Protein AF-A0A8H3CQT2-F1 (afdb_monomer_lite)

Radius of gyration: 26.06 Å; chains: 1; bounding box: 54×42×94 Å

InterPro domains:
  IPR054586 MACPF-like domain, fungal [PF22693] (100-169)

Structure (mmCIF, N/CA/C/O backbone):
data_AF-A0A8H3CQT2-F1
#
_entry.id   AF-A0A8H3CQT2-F1
#
loop_
_atom_site.group_PDB
_atom_site.id
_atom_site.type_symbol
_atom_site.label_atom_id
_atom_site.label_alt_id
_atom_site.label_comp_id
_atom_site.label_asym_id
_atom_site.label_entity_id
_atom_site.label_seq_id
_atom_site.pdbx_PDB_ins_code
_atom_site.Cartn_x
_atom_site.Cartn_y
_atom_site.Cartn_z
_atom_site.occupancy
_atom_site.B_iso_or_equiv
_atom_site.auth_seq_id
_atom_site.auth_comp_id
_atom_site.auth_asym_id
_atom_site.auth_atom_id
_atom_site.pdbx_PDB_model_num
ATOM 1 N N . MET A 1 1 ? -14.285 -18.150 -48.440 1.00 49.00 1 MET A N 1
ATOM 2 C CA . MET A 1 1 ? -14.146 -16.857 -47.747 1.00 49.00 1 MET A CA 1
ATOM 3 C C . MET A 1 1 ? -14.483 -17.154 -46.298 1.00 49.00 1 MET A C 1
ATOM 5 O O . MET A 1 1 ? -15.649 -17.344 -45.997 1.00 49.00 1 MET A O 1
ATOM 9 N N . PHE A 1 2 ? -13.463 -17.447 -45.492 1.00 47.12 2 PHE A N 1
ATOM 10 C CA . PHE A 1 2 ? -13.626 -17.805 -44.083 1.00 47.12 2 PHE A CA 1
ATOM 11 C C . PHE A 1 2 ? -13.538 -16.512 -43.280 1.00 47.12 2 PHE A C 1
ATOM 13 O O . PHE A 1 2 ? -12.525 -15.822 -43.379 1.00 47.12 2 PHE A O 1
ATOM 20 N N . ASP A 1 3 ? -14.600 -16.179 -42.551 1.00 51.78 3 ASP A N 1
ATOM 21 C CA . ASP A 1 3 ? -14.545 -15.128 -41.542 1.00 51.78 3 ASP A CA 1
ATOM 22 C C . ASP A 1 3 ? -13.517 -15.537 -40.476 1.00 51.78 3 ASP A C 1
ATOM 24 O O . ASP A 1 3 ? -13.614 -16.647 -39.938 1.00 51.78 3 ASP A O 1
ATOM 28 N N . PRO A 1 4 ? -12.509 -14.698 -40.181 1.00 62.44 4 PRO A N 1
ATOM 29 C CA . PRO A 1 4 ? -11.626 -14.946 -39.060 1.00 62.44 4 PRO A CA 1
ATOM 30 C C . PRO A 1 4 ? -12.452 -14.804 -37.783 1.00 62.44 4 PRO A C 1
ATOM 32 O O . PRO A 1 4 ? -13.011 -13.749 -37.487 1.00 62.44 4 PRO A O 1
ATOM 35 N N . ASN A 1 5 ? -12.557 -15.917 -37.063 1.00 53.06 5 ASN A N 1
ATOM 36 C CA . ASN A 1 5 ? -13.165 -16.010 -35.746 1.00 53.06 5 ASN A CA 1
ATOM 37 C C . ASN A 1 5 ? -12.550 -14.914 -34.848 1.00 53.06 5 ASN A C 1
ATOM 39 O O . ASN A 1 5 ? -11.320 -14.861 -34.769 1.00 53.06 5 ASN A O 1
ATOM 43 N N . PRO A 1 6 ? -13.336 -14.021 -34.219 1.00 60.28 6 PRO A N 1
ATOM 44 C CA . PRO A 1 6 ? -12.782 -13.027 -33.312 1.00 60.28 6 PRO A CA 1
ATOM 45 C C . PRO A 1 6 ? -12.117 -13.772 -32.156 1.00 60.28 6 PRO A C 1
ATOM 47 O O . PRO A 1 6 ? -12.789 -14.493 -31.420 1.00 60.28 6 PRO A O 1
ATOM 50 N N . GLU A 1 7 ? -10.792 -13.653 -32.051 1.00 56.91 7 GLU A N 1
ATOM 51 C CA . GLU A 1 7 ? -10.023 -14.209 -30.941 1.00 56.91 7 GLU A CA 1
ATOM 52 C C . GLU A 1 7 ? -10.672 -13.751 -29.633 1.00 56.91 7 GLU A C 1
ATOM 54 O O . GLU A 1 7 ? -10.814 -12.550 -29.380 1.00 56.91 7 GLU A O 1
ATOM 59 N N . GLU A 1 8 ? -11.131 -14.712 -28.826 1.00 48.69 8 GLU A N 1
ATOM 60 C CA . GLU A 1 8 ? -11.596 -14.417 -27.477 1.00 48.69 8 GLU A CA 1
ATOM 61 C C . GLU A 1 8 ? -10.472 -13.673 -26.749 1.00 48.69 8 GLU A C 1
ATOM 63 O O . GLU A 1 8 ? -9.320 -14.123 -26.778 1.00 48.69 8 GLU A O 1
ATOM 68 N N . PRO A 1 9 ? -10.766 -12.521 -26.123 1.00 54.62 9 PRO A N 1
ATOM 69 C CA . PRO A 1 9 ? -9.740 -11.753 -25.448 1.00 54.62 9 PRO A CA 1
ATOM 70 C C . PRO A 1 9 ? -9.074 -12.646 -24.391 1.00 54.62 9 PRO A C 1
ATOM 72 O O . PRO A 1 9 ? -9.784 -13.328 -23.645 1.00 54.62 9 PRO A O 1
ATOM 75 N N . PRO A 1 10 ? -7.729 -12.658 -24.317 1.00 56.06 10 PRO A N 1
ATOM 76 C CA . PRO A 1 10 ? -6.985 -13.532 -23.419 1.00 56.06 10 PRO A CA 1
ATOM 77 C C . PRO A 1 10 ? -7.543 -13.413 -22.005 1.00 56.06 10 PRO A C 1
ATOM 79 O O . PRO A 1 10 ? -7.727 -12.300 -21.513 1.00 56.06 10 PRO A O 1
ATOM 82 N N . ASN A 1 11 ? -7.842 -14.557 -21.385 1.00 50.59 11 ASN A N 1
ATOM 83 C CA . ASN A 1 11 ? -8.522 -14.653 -20.099 1.00 50.59 11 ASN A CA 1
ATOM 84 C C . ASN A 1 11 ? -7.804 -13.784 -19.038 1.00 50.59 11 ASN A C 1
ATOM 86 O O . ASN A 1 11 ? -6.756 -14.159 -18.513 1.00 50.59 11 ASN A O 1
ATOM 90 N N . ARG A 1 12 ? -8.336 -12.580 -18.763 1.00 56.34 12 ARG A N 1
ATOM 91 C CA . ARG A 1 12 ? -7.711 -11.532 -17.920 1.00 56.34 12 ARG A CA 1
ATOM 92 C C . ARG A 1 12 ? -7.876 -11.791 -16.414 1.00 56.34 12 ARG A C 1
ATOM 94 O O . ARG A 1 12 ? -7.727 -10.876 -15.607 1.00 56.34 12 ARG A O 1
ATOM 101 N N . GLU A 1 13 ? -8.158 -13.031 -16.024 1.00 57.72 13 GLU A N 1
ATOM 102 C CA . GLU A 1 13 ? -8.440 -13.469 -14.647 1.00 57.72 13 GLU A CA 1
ATOM 103 C C . GLU A 1 13 ? -7.231 -13.398 -13.685 1.00 57.72 13 GLU A C 1
ATOM 105 O O . GLU A 1 13 ? -7.346 -13.759 -12.517 1.00 57.72 13 GLU A O 1
ATOM 110 N N . GLY A 1 14 ? -6.068 -12.914 -14.136 1.00 61.97 14 GLY A N 1
ATOM 111 C CA . GLY A 1 14 ? -4.801 -13.059 -13.413 1.00 61.97 14 GLY A CA 1
ATOM 112 C C . GLY A 1 14 ? -4.338 -11.894 -12.536 1.00 61.97 14 GLY A C 1
ATOM 113 O O . GLY A 1 14 ? -3.395 -12.091 -11.775 1.00 61.97 14 GLY A O 1
ATOM 114 N N . ILE A 1 15 ? -4.924 -10.691 -12.611 1.00 64.88 15 ILE A N 1
ATOM 115 C CA . ILE A 1 15 ? -4.409 -9.552 -11.825 1.00 64.88 15 ILE A CA 1
ATOM 116 C C . ILE A 1 15 ? -5.123 -9.509 -10.461 1.00 64.88 15 ILE A C 1
ATOM 118 O O . ILE A 1 15 ? -6.323 -9.233 -10.415 1.00 64.88 15 ILE A O 1
ATOM 122 N N . PRO A 1 16 ? -4.423 -9.735 -9.331 1.00 72.06 16 PRO A N 1
ATOM 123 C CA . PRO A 1 16 ? -5.030 -9.836 -8.003 1.00 72.06 16 PRO A CA 1
ATOM 124 C C . PRO A 1 16 ? -5.343 -8.448 -7.413 1.00 72.06 16 PRO A C 1
ATOM 126 O O . PRO A 1 16 ? -4.843 -8.076 -6.355 1.00 72.06 16 PRO A O 1
ATOM 129 N N . PHE A 1 17 ? -6.156 -7.641 -8.094 1.00 80.94 17 PHE A N 1
ATOM 130 C CA . PHE A 1 17 ? -6.431 -6.260 -7.681 1.00 80.94 17 PHE A CA 1
ATOM 131 C C . PHE A 1 17 ? -7.554 -6.109 -6.641 1.00 80.94 17 PHE A C 1
ATOM 133 O O . PHE A 1 17 ? -7.789 -5.011 -6.146 1.00 80.94 17 PHE A O 1
ATOM 140 N N . LEU A 1 18 ? -8.237 -7.201 -6.282 1.00 88.94 18 LEU A N 1
ATOM 141 C CA . LEU A 1 18 ? -9.264 -7.229 -5.225 1.00 88.94 18 LEU A CA 1
ATOM 142 C C . LEU A 1 18 ? -8.721 -7.715 -3.868 1.00 88.94 18 LEU A C 1
ATOM 144 O O . LEU A 1 18 ? -9.482 -8.003 -2.937 1.00 88.94 18 LEU A O 1
ATOM 148 N N . MET A 1 19 ? -7.396 -7.820 -3.763 1.00 93.19 19 MET A N 1
ATOM 149 C CA . MET A 1 19 ? -6.706 -8.070 -2.505 1.00 93.19 19 MET A CA 1
ATOM 150 C C . MET A 1 19 ? -6.727 -6.805 -1.654 1.00 93.19 19 MET A C 1
ATOM 152 O O . MET A 1 19 ? -6.540 -5.696 -2.163 1.00 93.19 19 MET A O 1
ATOM 156 N N . GLY A 1 20 ? -6.945 -6.962 -0.352 1.00 94.44 20 GLY A N 1
ATOM 157 C CA . GLY A 1 20 ? -6.761 -5.836 0.546 1.00 94.44 20 GLY A CA 1
ATOM 158 C C . GLY A 1 20 ? -5.280 -5.567 0.798 1.00 94.44 20 GLY A C 1
ATOM 159 O O . GLY A 1 20 ? -4.409 -6.431 0.649 1.00 94.44 20 GLY A O 1
ATOM 160 N N . VAL A 1 21 ? -4.998 -4.321 1.156 1.00 95.94 21 VAL A N 1
ATOM 161 C CA . VAL A 1 21 ? -3.644 -3.821 1.373 1.00 95.94 21 VAL A CA 1
ATOM 162 C C . VAL A 1 21 ? -3.496 -3.389 2.819 1.00 95.94 21 VAL A C 1
ATOM 164 O O . VAL A 1 21 ? -4.267 -2.571 3.330 1.00 95.94 21 VAL A O 1
ATOM 167 N N . PHE A 1 22 ? -2.492 -3.947 3.483 1.00 94.94 22 PHE A N 1
ATOM 168 C CA . PHE A 1 22 ? -2.062 -3.528 4.803 1.00 94.94 22 PHE A CA 1
ATOM 169 C C . PHE A 1 22 ? -1.126 -2.328 4.668 1.00 94.94 22 PHE A C 1
ATOM 171 O O . PHE A 1 22 ? -0.101 -2.393 4.000 1.00 94.94 22 PHE A O 1
ATOM 178 N N . LEU A 1 23 ? -1.496 -1.217 5.291 1.00 93.00 23 LEU A N 1
ATOM 179 C CA . LEU A 1 23 ? -0.658 -0.020 5.362 1.00 93.00 23 LEU A CA 1
ATOM 180 C C . LEU A 1 23 ? 0.274 -0.139 6.575 1.00 93.00 23 LEU A C 1
ATOM 182 O O . LEU A 1 23 ? -0.166 0.116 7.699 1.00 93.00 23 LEU A O 1
ATOM 186 N N . ASP A 1 24 ? 1.518 -0.569 6.353 1.00 88.56 24 ASP A N 1
ATOM 187 C CA . ASP A 1 24 ? 2.558 -0.633 7.383 1.00 88.56 24 ASP A CA 1
ATOM 188 C C . ASP A 1 24 ? 3.223 0.750 7.533 1.00 88.56 24 ASP A C 1
ATOM 190 O O . ASP A 1 24 ? 3.718 1.296 6.543 1.00 88.56 24 ASP A O 1
ATOM 194 N N . PRO A 1 25 ? 3.264 1.339 8.742 1.00 83.75 25 PRO A N 1
ATOM 195 C CA . PRO A 1 25 ? 3.916 2.629 8.975 1.00 83.75 25 PRO A CA 1
ATOM 196 C C . PRO A 1 25 ? 5.439 2.621 8.769 1.00 83.75 25 PRO A C 1
ATOM 198 O O . PRO A 1 25 ? 6.037 3.695 8.750 1.00 83.75 25 PRO A O 1
ATOM 201 N N . ILE A 1 26 ? 6.073 1.449 8.673 1.00 83.50 26 ILE A N 1
ATOM 202 C CA . ILE A 1 26 ? 7.522 1.312 8.484 1.00 83.50 26 ILE A CA 1
ATOM 203 C C . ILE A 1 26 ? 7.831 0.971 7.029 1.00 83.50 26 ILE A C 1
ATOM 205 O O . ILE A 1 26 ? 8.594 1.678 6.379 1.00 83.50 26 ILE A O 1
ATOM 209 N N . THR A 1 27 ? 7.244 -0.112 6.517 1.00 84.38 27 THR A N 1
ATOM 210 C CA . THR A 1 27 ? 7.600 -0.645 5.191 1.00 84.38 27 THR A CA 1
ATOM 211 C C . THR A 1 27 ? 6.714 -0.128 4.054 1.00 84.38 27 THR A C 1
ATOM 213 O O . THR A 1 27 ? 7.053 -0.301 2.881 1.00 84.38 27 THR A O 1
ATOM 216 N N . GLY A 1 28 ? 5.607 0.547 4.381 1.00 89.56 28 GLY A N 1
ATOM 217 C CA . GLY A 1 28 ? 4.628 1.053 3.424 1.00 89.56 28 GLY A CA 1
ATOM 218 C C . GLY A 1 28 ? 3.511 0.045 3.095 1.00 89.56 28 GLY A C 1
ATOM 219 O O . GLY A 1 28 ? 3.190 -0.842 3.886 1.00 89.56 28 GLY A O 1
ATOM 220 N N . PRO A 1 29 ? 2.833 0.191 1.947 1.00 94.19 29 PRO A N 1
ATOM 221 C CA . PRO A 1 29 ? 1.717 -0.669 1.566 1.00 94.19 29 PRO A CA 1
ATOM 222 C C . PRO A 1 29 ? 2.166 -2.090 1.197 1.00 94.19 29 PRO A C 1
ATOM 224 O O . PRO A 1 29 ? 2.980 -2.296 0.295 1.00 94.19 29 PRO A O 1
ATOM 227 N N . LEU A 1 30 ? 1.553 -3.079 1.845 1.00 93.81 30 LEU A N 1
ATOM 228 C CA . LEU A 1 30 ? 1.763 -4.508 1.633 1.00 93.81 30 LEU A CA 1
ATOM 229 C C . LEU A 1 30 ? 0.478 -5.152 1.111 1.00 93.81 30 LEU A C 1
ATOM 231 O O . LEU A 1 30 ? -0.565 -5.117 1.765 1.00 93.81 30 LEU A O 1
ATOM 235 N N . THR A 1 31 ? 0.547 -5.754 -0.075 1.00 93.12 31 THR A N 1
ATOM 236 C CA . THR A 1 31 ? -0.584 -6.517 -0.624 1.00 93.12 31 THR A CA 1
ATOM 237 C C . THR A 1 31 ? -0.694 -7.851 0.103 1.00 93.12 31 THR A C 1
ATOM 239 O O . THR A 1 31 ? 0.301 -8.561 0.245 1.00 93.12 31 THR A O 1
ATOM 242 N N . LEU A 1 32 ? -1.894 -8.191 0.566 1.00 94.00 32 LEU A N 1
ATOM 243 C CA . LEU A 1 32 ? -2.141 -9.437 1.284 1.00 94.00 32 LEU A CA 1
ATOM 244 C C . LEU A 1 32 ? -2.598 -10.546 0.334 1.00 94.00 32 LEU A C 1
ATOM 246 O O . LEU A 1 32 ? -3.038 -10.298 -0.785 1.00 94.00 32 LEU A O 1
ATOM 250 N N . SER A 1 33 ? -2.494 -11.795 0.788 1.00 88.38 33 SER A N 1
ATOM 251 C CA . SER A 1 33 ? -2.833 -12.974 -0.020 1.00 88.38 33 SER A CA 1
ATOM 252 C C . SER A 1 33 ? -4.329 -13.286 -0.071 1.00 88.38 33 SER A C 1
ATOM 254 O O . SER A 1 33 ? -4.750 -14.122 -0.870 1.00 88.38 33 SER A O 1
ATOM 256 N N . ARG A 1 34 ? -5.138 -12.657 0.792 1.00 91.88 34 ARG A N 1
ATOM 257 C CA . ARG A 1 34 ? -6.576 -12.916 0.883 1.00 91.88 34 ARG A CA 1
ATOM 258 C C . ARG A 1 34 ? -7.374 -11.852 0.131 1.00 91.88 34 ARG A C 1
ATOM 260 O O . ARG A 1 34 ? -7.186 -10.662 0.398 1.00 91.88 34 ARG A O 1
ATOM 267 N N . PRO A 1 35 ? -8.310 -12.255 -0.745 1.00 93.81 35 PRO A N 1
ATOM 268 C CA . PRO A 1 35 ? -9.224 -11.307 -1.356 1.00 93.81 35 PRO A CA 1
ATOM 269 C C . PRO A 1 35 ? -10.135 -10.729 -0.275 1.00 93.81 35 PRO A C 1
ATOM 271 O O . PRO A 1 35 ? -10.685 -11.462 0.547 1.00 93.81 35 PRO A O 1
ATOM 274 N N . ALA A 1 36 ? -10.284 -9.408 -0.272 1.00 95.00 36 ALA A N 1
ATOM 275 C CA . ALA A 1 36 ? -11.216 -8.713 0.614 1.00 95.00 36 ALA A CA 1
ATOM 276 C C . ALA A 1 36 ? -12.584 -8.518 -0.053 1.00 95.00 36 ALA A C 1
ATOM 278 O O . ALA A 1 36 ? -13.611 -8.433 0.623 1.00 95.00 36 ALA A O 1
ATOM 279 N N . ALA A 1 37 ? -12.602 -8.466 -1.387 1.00 95.81 37 ALA A N 1
ATOM 280 C CA . ALA A 1 37 ? -13.789 -8.182 -2.170 1.00 95.81 37 ALA A CA 1
ATOM 281 C C . ALA A 1 37 ? -13.877 -9.034 -3.439 1.00 95.81 37 ALA A C 1
ATOM 283 O O . ALA A 1 37 ? -12.891 -9.576 -3.933 1.00 95.81 37 ALA A O 1
ATOM 284 N N . ILE A 1 38 ? -15.085 -9.087 -3.985 1.00 94.56 38 ILE A N 1
ATOM 285 C CA . ILE A 1 38 ? -15.422 -9.569 -5.321 1.00 94.56 38 ILE A CA 1
ATOM 286 C C . ILE A 1 38 ? -16.192 -8.475 -6.064 1.00 94.56 38 ILE A C 1
ATOM 288 O O . ILE A 1 38 ? -16.845 -7.627 -5.448 1.00 94.56 38 ILE A O 1
ATOM 292 N N . LEU A 1 39 ? -16.139 -8.487 -7.394 1.00 93.00 39 LEU A N 1
ATOM 293 C CA . LEU A 1 39 ? -16.941 -7.579 -8.214 1.00 93.00 39 LEU A CA 1
ATOM 294 C C . LEU A 1 39 ? -18.399 -8.058 -8.260 1.00 93.00 39 LEU A C 1
ATOM 296 O O . LEU A 1 39 ? -18.672 -9.222 -8.542 1.00 93.00 39 LEU A O 1
ATOM 300 N N . ARG A 1 40 ? -19.354 -7.150 -8.027 1.00 90.06 40 ARG A N 1
ATOM 301 C CA . ARG A 1 40 ? -20.802 -7.431 -8.074 1.00 90.06 40 ARG A CA 1
ATOM 302 C C . ARG A 1 40 ? -21.286 -7.841 -9.460 1.00 90.06 40 ARG A C 1
ATOM 304 O O . ARG A 1 40 ? -22.272 -8.562 -9.577 1.00 90.06 40 ARG A O 1
ATOM 311 N N . ARG A 1 41 ? -20.637 -7.332 -10.507 1.00 84.19 41 ARG A N 1
ATOM 312 C CA . ARG A 1 41 ? -20.896 -7.674 -11.908 1.00 84.19 41 ARG A CA 1
ATOM 313 C C . ARG A 1 41 ? -19.566 -7.761 -12.640 1.00 84.19 41 ARG A C 1
ATOM 315 O O . ARG A 1 41 ? -18.711 -6.898 -12.447 1.00 84.19 41 ARG A O 1
ATOM 322 N N . SER A 1 42 ? -19.427 -8.748 -13.521 1.00 68.31 42 SER A N 1
ATOM 323 C CA . SER A 1 42 ? -18.340 -8.856 -14.498 1.00 68.31 42 SER A CA 1
ATOM 324 C C . SER A 1 42 ? -18.499 -7.785 -15.585 1.00 68.31 42 SER A C 1
ATOM 326 O O . SER A 1 42 ? -18.790 -8.057 -16.745 1.00 68.31 42 SER A O 1
ATOM 328 N N . GLY A 1 43 ? -18.386 -6.516 -15.194 1.00 66.50 43 GLY A N 1
ATOM 329 C CA . GLY A 1 43 ? -18.356 -5.408 -16.134 1.00 66.50 43 GLY A CA 1
ATOM 330 C C . GLY A 1 43 ? -16.990 -5.355 -16.804 1.00 66.50 43 GLY A C 1
ATOM 331 O O . GLY A 1 43 ? -16.016 -4.959 -16.170 1.00 66.50 43 GLY A O 1
ATOM 332 N N . THR A 1 44 ? -16.923 -5.687 -18.091 1.00 67.00 44 THR A N 1
ATOM 333 C CA . THR A 1 44 ? -15.709 -5.547 -18.919 1.00 67.00 44 THR A CA 1
ATOM 334 C C . THR A 1 44 ? -15.195 -4.101 -18.978 1.00 67.00 44 THR A C 1
ATOM 336 O O . THR A 1 44 ? -14.015 -3.868 -19.209 1.00 67.00 44 THR A O 1
ATOM 339 N N . ASN A 1 45 ? -16.048 -3.118 -18.673 1.00 80.38 45 ASN A N 1
ATOM 340 C CA . ASN A 1 45 ? -15.742 -1.685 -18.749 1.00 80.38 45 ASN A CA 1
ATOM 341 C C . ASN A 1 45 ? -14.930 -1.133 -17.557 1.00 80.38 45 ASN A C 1
ATOM 343 O O . ASN A 1 45 ? -14.831 0.083 -17.404 1.00 80.38 45 ASN A O 1
ATOM 347 N N . LYS A 1 46 ? -14.401 -1.987 -16.671 1.00 89.56 46 LYS A N 1
ATOM 348 C CA . LYS A 1 46 ? -13.581 -1.555 -15.520 1.00 89.56 46 LYS A CA 1
ATOM 349 C C . LYS A 1 46 ? -12.085 -1.545 -15.822 1.00 89.56 46 LYS A C 1
ATOM 351 O O . LYS A 1 46 ? -11.319 -0.984 -15.045 1.00 89.56 46 LYS A O 1
ATOM 356 N N . THR A 1 47 ? -11.674 -2.135 -16.942 1.00 92.19 47 THR A N 1
ATOM 357 C CA . THR A 1 47 ? -10.275 -2.203 -17.372 1.00 92.19 47 THR A CA 1
ATOM 358 C C . THR A 1 47 ? -10.115 -1.572 -18.746 1.00 92.19 47 THR A C 1
ATOM 360 O O . THR A 1 47 ? -10.789 -1.987 -19.688 1.00 92.19 47 THR A O 1
ATOM 363 N N . THR A 1 48 ? -9.194 -0.625 -18.871 1.00 94.69 48 THR A N 1
ATOM 364 C CA . THR A 1 48 ? -8.828 0.008 -20.140 1.00 94.69 48 THR A CA 1
ATOM 365 C C . THR A 1 48 ? -7.391 -0.354 -20.459 1.00 94.69 48 THR A C 1
ATOM 367 O O . THR A 1 48 ? -6.496 -0.078 -19.663 1.00 94.69 48 THR A O 1
ATOM 370 N N . GLU A 1 49 ? -7.172 -0.989 -21.603 1.00 94.00 49 GLU A N 1
ATOM 371 C CA . GLU A 1 49 ? -5.825 -1.269 -22.090 1.00 94.00 49 GLU A CA 1
ATOM 372 C C . GLU A 1 49 ? -5.148 0.024 -22.538 1.00 94.00 49 GLU A C 1
ATOM 374 O O . GLU A 1 49 ? -5.780 0.895 -23.137 1.00 94.00 49 GLU A O 1
ATOM 379 N N . ILE A 1 50 ? -3.875 0.149 -22.194 1.00 95.81 50 ILE A N 1
ATOM 380 C CA . ILE A 1 50 ? -3.020 1.281 -22.533 1.00 95.81 50 ILE A CA 1
ATOM 381 C C . ILE A 1 50 ? -1.652 0.729 -22.931 1.00 95.81 50 ILE A C 1
ATOM 383 O O . ILE A 1 50 ? -1.268 -0.346 -22.485 1.00 95.81 50 ILE A O 1
ATOM 387 N N . ASP A 1 51 ? -0.911 1.439 -23.771 1.00 95.94 51 ASP A N 1
ATOM 388 C CA . ASP A 1 51 ? 0.469 1.075 -24.106 1.00 95.94 51 ASP A CA 1
ATOM 389 C C . ASP A 1 51 ? 1.323 2.333 -24.056 1.00 95.94 51 ASP A C 1
ATOM 391 O O . ASP A 1 51 ? 1.614 2.975 -25.065 1.00 95.94 51 ASP A O 1
ATOM 395 N N . GLU A 1 52 ? 1.638 2.743 -22.832 1.00 95.81 52 GLU A N 1
ATOM 396 C CA . GLU A 1 52 ? 2.346 3.987 -22.569 1.00 95.81 52 GLU A CA 1
ATOM 397 C C . GLU A 1 52 ? 3.568 3.725 -21.697 1.00 95.81 52 GLU A C 1
ATOM 399 O O . GLU A 1 52 ? 3.540 2.935 -20.753 1.00 95.81 52 GLU A O 1
ATOM 404 N N . SER A 1 53 ? 4.664 4.414 -22.002 1.00 95.25 53 SER A N 1
ATOM 405 C CA . SER A 1 53 ? 5.855 4.436 -21.156 1.00 95.25 53 SER A CA 1
ATOM 406 C C . SER A 1 53 ? 6.013 5.823 -20.551 1.00 95.25 53 SER A C 1
ATOM 408 O O . SER A 1 53 ? 6.062 6.816 -21.277 1.00 95.25 53 SER A O 1
ATOM 410 N N . VAL A 1 54 ? 6.082 5.901 -19.223 1.00 95.81 54 VAL A N 1
ATOM 411 C CA . VAL A 1 54 ? 6.064 7.167 -18.482 1.00 95.81 54 VAL A CA 1
ATOM 412 C C . VAL A 1 54 ? 7.176 7.184 -17.442 1.00 95.81 54 VAL A C 1
ATOM 414 O O . VAL A 1 54 ? 7.298 6.257 -16.642 1.00 95.81 54 VAL A O 1
ATOM 417 N N . THR A 1 55 ? 7.942 8.275 -17.411 1.00 95.12 55 THR A N 1
ATOM 418 C CA . THR A 1 55 ? 8.866 8.576 -16.313 1.00 95.12 55 THR A CA 1
ATOM 419 C C . THR A 1 55 ? 8.205 9.547 -15.342 1.00 95.12 55 THR A C 1
ATOM 421 O O . THR A 1 55 ? 7.749 10.617 -15.742 1.00 95.12 55 THR A O 1
ATOM 424 N N . GLU A 1 56 ? 8.165 9.187 -14.064 1.00 95.62 56 GLU A N 1
ATOM 425 C CA . GLU A 1 56 ? 7.617 9.997 -12.981 1.00 95.62 56 GLU A CA 1
ATOM 426 C C . GLU A 1 56 ? 8.698 10.300 -11.944 1.00 95.62 56 GLU A C 1
ATOM 428 O O . GLU A 1 56 ? 9.388 9.396 -11.468 1.00 95.62 56 GLU A O 1
ATOM 433 N N . ASP A 1 57 ? 8.789 11.573 -11.567 1.00 95.50 57 ASP A N 1
ATOM 434 C CA . ASP A 1 57 ? 9.619 12.048 -10.467 1.00 95.50 57 ASP A CA 1
ATOM 435 C C . ASP A 1 57 ? 8.711 12.470 -9.311 1.00 95.50 57 ASP A C 1
ATOM 437 O O . ASP A 1 57 ? 7.741 13.205 -9.497 1.00 95.50 57 ASP A O 1
ATOM 441 N N . SER A 1 58 ? 9.020 12.008 -8.104 1.00 95.25 58 SER A N 1
ATOM 442 C CA . SER A 1 58 ? 8.299 12.340 -6.875 1.00 95.25 58 SER A CA 1
ATOM 443 C C . SER A 1 58 ? 9.274 12.837 -5.821 1.00 95.25 58 SER A C 1
ATOM 445 O O . SER A 1 58 ? 10.316 12.224 -5.607 1.00 95.25 58 SER A O 1
ATOM 447 N N . TYR A 1 59 ? 8.921 13.932 -5.152 1.00 94.69 59 TYR A N 1
ATOM 448 C CA . TYR A 1 59 ? 9.702 14.523 -4.068 1.00 94.69 59 TYR A CA 1
ATOM 449 C C . TYR A 1 59 ? 8.910 14.395 -2.769 1.00 94.69 59 TYR A C 1
ATOM 451 O O . TYR A 1 59 ? 7.753 14.814 -2.701 1.00 94.69 59 TYR A O 1
ATOM 459 N N . SER A 1 60 ? 9.537 13.807 -1.757 1.00 93.88 60 SER A N 1
ATOM 460 C CA . SER A 1 60 ? 8.904 13.388 -0.509 1.00 93.88 60 SER A CA 1
ATOM 461 C C . SER A 1 60 ? 9.519 14.124 0.680 1.00 93.88 60 SER A C 1
ATOM 463 O O . SER A 1 60 ? 10.713 14.428 0.694 1.00 93.88 60 SER A O 1
ATOM 465 N N . GLN A 1 61 ? 8.694 14.429 1.685 1.00 89.62 61 GLN A N 1
ATOM 466 C CA . GLN A 1 61 ? 9.132 15.180 2.870 1.00 89.62 61 GLN A CA 1
ATOM 467 C C . GLN A 1 61 ? 9.864 14.304 3.890 1.00 89.62 61 GLN A C 1
ATOM 469 O O . GLN A 1 61 ? 10.583 14.813 4.744 1.00 89.62 61 GLN A O 1
ATOM 474 N N . ASN A 1 62 ? 9.653 12.993 3.824 1.00 89.38 62 ASN A N 1
ATOM 475 C CA . ASN A 1 62 ? 10.240 12.012 4.721 1.00 89.38 62 ASN A CA 1
ATOM 476 C C . ASN A 1 62 ? 10.418 10.667 3.993 1.00 89.38 62 ASN A C 1
ATOM 478 O O . ASN A 1 62 ? 9.955 10.481 2.865 1.00 89.38 62 ASN A O 1
ATOM 482 N N . GLU A 1 63 ? 11.092 9.733 4.656 1.00 90.94 63 GLU A N 1
ATOM 483 C CA . GLU A 1 63 ? 11.396 8.401 4.127 1.00 90.94 63 GLU A CA 1
ATOM 484 C C . GLU A 1 63 ? 10.141 7.553 3.856 1.00 90.94 63 GLU A C 1
ATOM 486 O O . GLU A 1 63 ? 10.074 6.872 2.835 1.00 90.94 63 GLU A O 1
ATOM 491 N N . LEU A 1 64 ? 9.107 7.637 4.703 1.00 90.56 64 LEU A N 1
ATOM 492 C CA . LEU A 1 64 ? 7.862 6.878 4.525 1.00 90.56 64 LEU A CA 1
ATOM 493 C C . LEU A 1 64 ? 7.092 7.337 3.277 1.00 90.56 64 LEU A C 1
ATOM 495 O O . LEU A 1 64 ? 6.650 6.519 2.468 1.00 90.56 64 LEU A O 1
ATOM 499 N N . ASP A 1 65 ? 6.986 8.651 3.077 1.00 92.94 65 ASP A N 1
ATOM 500 C CA . ASP A 1 65 ? 6.434 9.241 1.856 1.00 92.94 65 ASP A CA 1
ATOM 501 C C . ASP A 1 65 ? 7.235 8.790 0.622 1.00 92.94 65 ASP A C 1
ATOM 503 O O . ASP A 1 65 ? 6.672 8.592 -0.455 1.00 92.94 65 ASP A O 1
ATOM 507 N N . ALA A 1 66 ? 8.558 8.641 0.753 1.00 93.75 66 ALA A N 1
ATOM 508 C CA . ALA A 1 66 ? 9.430 8.169 -0.320 1.00 93.75 66 ALA A CA 1
ATOM 509 C C . ALA A 1 66 ? 9.202 6.680 -0.631 1.00 93.75 66 ALA A C 1
ATOM 511 O O . ALA A 1 66 ? 9.113 6.319 -1.804 1.00 93.75 66 ALA A O 1
ATOM 512 N N . HIS A 1 67 ? 9.015 5.837 0.390 1.00 93.00 67 HIS A N 1
ATOM 513 C CA . HIS A 1 67 ? 8.621 4.432 0.237 1.00 93.00 67 HIS A CA 1
ATOM 514 C C . HIS A 1 67 ? 7.282 4.287 -0.493 1.00 93.00 67 HIS A C 1
ATOM 516 O O . HIS A 1 67 ? 7.169 3.505 -1.440 1.00 93.00 67 HIS A O 1
ATOM 522 N N . HIS A 1 68 ? 6.276 5.073 -0.100 1.00 95.00 68 HIS A N 1
ATOM 523 C CA . HIS A 1 68 ? 4.982 5.097 -0.783 1.00 95.00 68 HIS A CA 1
ATOM 524 C C . HIS A 1 68 ? 5.136 5.502 -2.251 1.00 95.00 68 HIS A C 1
ATOM 526 O O . HIS A 1 68 ? 4.648 4.797 -3.137 1.00 95.00 68 HIS A O 1
ATOM 532 N N . ALA A 1 69 ? 5.871 6.585 -2.518 1.00 95.94 69 ALA A N 1
ATOM 533 C CA . ALA A 1 69 ? 6.126 7.041 -3.877 1.00 95.94 69 ALA A CA 1
ATOM 534 C C . ALA A 1 69 ? 6.835 5.964 -4.714 1.00 95.94 69 ALA A C 1
ATOM 536 O O . ALA A 1 69 ? 6.396 5.685 -5.828 1.00 95.94 69 ALA A O 1
ATOM 537 N N . GLN A 1 70 ? 7.866 5.303 -4.174 1.00 95.06 70 GLN A N 1
ATOM 538 C CA . GLN A 1 70 ? 8.594 4.217 -4.842 1.00 95.06 70 GLN A CA 1
ATOM 539 C C . GLN A 1 70 ? 7.659 3.083 -5.290 1.00 95.06 70 GLN A C 1
ATOM 541 O O . GLN A 1 70 ? 7.761 2.592 -6.419 1.00 95.06 70 GLN A O 1
ATOM 546 N N . LEU A 1 71 ? 6.722 2.714 -4.414 1.00 95.06 71 LEU A N 1
ATOM 547 C CA . LEU A 1 71 ? 5.697 1.693 -4.631 1.00 95.06 71 LEU A CA 1
ATOM 548 C C . LEU A 1 71 ? 4.565 2.147 -5.566 1.00 95.06 71 LEU A C 1
ATOM 550 O O . LEU A 1 71 ? 3.705 1.348 -5.925 1.00 95.06 71 LEU A O 1
ATOM 554 N N . GLY A 1 72 ? 4.549 3.419 -5.967 1.00 96.50 72 GLY A N 1
ATOM 555 C CA . GLY A 1 72 ? 3.489 4.001 -6.785 1.00 96.50 72 GLY A CA 1
ATOM 556 C C . GLY A 1 72 ? 2.203 4.266 -6.026 1.00 96.50 72 GLY A C 1
ATOM 557 O O . GLY A 1 72 ? 1.142 4.333 -6.642 1.00 96.50 72 GLY A O 1
ATOM 558 N N . TRP A 1 73 ? 2.288 4.413 -4.709 1.00 97.38 73 TRP A N 1
ATOM 559 C CA . TRP A 1 73 ? 1.161 4.730 -3.850 1.00 97.38 73 TRP A CA 1
ATOM 560 C C . TRP A 1 73 ? 1.094 6.224 -3.531 1.00 97.38 73 TRP A C 1
ATOM 562 O O . TRP A 1 73 ? 2.127 6.899 -3.489 1.00 97.38 73 TRP A O 1
ATOM 572 N N . PRO A 1 74 ? -0.110 6.758 -3.253 1.00 95.88 74 PRO A N 1
ATOM 573 C CA . PRO A 1 74 ? -0.247 8.096 -2.704 1.00 95.88 74 PRO A CA 1
ATOM 574 C C . PRO A 1 74 ? 0.477 8.202 -1.358 1.00 95.88 74 PRO A C 1
ATOM 576 O O . PRO A 1 74 ? 0.585 7.222 -0.611 1.00 95.88 74 PRO A O 1
ATOM 579 N N . SER A 1 75 ? 0.928 9.412 -1.031 1.00 93.00 75 SER A N 1
ATOM 580 C CA . SER A 1 75 ? 1.501 9.711 0.280 1.00 93.00 75 SER A CA 1
ATOM 581 C C . SER A 1 75 ? 0.519 9.336 1.405 1.00 93.00 75 SER A C 1
ATOM 583 O O . SER A 1 75 ? -0.691 9.506 1.225 1.00 93.00 75 SER A O 1
ATOM 585 N N . PRO A 1 76 ? 1.001 8.859 2.569 1.00 91.31 76 PRO A N 1
ATOM 586 C CA . PRO A 1 76 ? 0.164 8.468 3.705 1.00 91.31 76 PRO A CA 1
ATOM 587 C C . PRO A 1 76 ? -0.916 9.494 4.076 1.00 91.31 76 PRO A C 1
ATOM 589 O O . PRO A 1 76 ? -2.056 9.124 4.329 1.00 91.31 76 PRO A O 1
ATOM 592 N N . ASN A 1 77 ? -0.600 10.792 4.021 1.00 88.75 77 ASN A N 1
ATOM 593 C CA . ASN A 1 77 ? -1.546 11.879 4.315 1.00 88.75 77 ASN A CA 1
ATOM 594 C C . ASN A 1 77 ? -2.691 12.048 3.292 1.00 88.75 77 ASN A C 1
ATOM 596 O O . ASN A 1 77 ? -3.647 12.769 3.564 1.00 88.75 77 ASN A O 1
ATOM 600 N N . ARG A 1 78 ? -2.588 11.425 2.113 1.00 91.81 78 ARG A N 1
ATOM 601 C CA . ARG A 1 78 ? -3.633 11.388 1.077 1.00 91.81 78 ARG A CA 1
ATOM 602 C C . ARG A 1 78 ? -4.434 10.089 1.105 1.00 91.81 78 ARG A C 1
ATOM 604 O O . ARG A 1 78 ? -5.415 9.975 0.372 1.00 91.81 78 ARG A O 1
ATOM 611 N N . LEU A 1 79 ? -4.007 9.105 1.895 1.00 92.81 79 LEU A N 1
ATOM 612 C CA . LEU A 1 79 ? -4.751 7.869 2.090 1.00 92.81 79 LEU A CA 1
ATOM 613 C C . LEU A 1 79 ? -5.909 8.111 3.068 1.00 92.81 79 LEU A C 1
ATOM 615 O O . LEU A 1 79 ? -5.822 8.993 3.926 1.00 92.81 79 LEU A O 1
ATOM 619 N N . PRO A 1 80 ? -7.012 7.358 2.942 1.00 91.19 80 PRO A N 1
ATOM 620 C CA . PRO A 1 80 ? -8.099 7.454 3.897 1.00 91.19 80 PRO A CA 1
ATOM 621 C C . PRO A 1 80 ? -7.622 7.004 5.281 1.00 91.19 80 PRO A C 1
ATOM 623 O O . PRO A 1 80 ? -6.736 6.155 5.405 1.00 91.19 80 PRO A O 1
ATOM 626 N N . THR A 1 81 ? -8.233 7.561 6.323 1.00 87.00 81 THR A N 1
ATOM 627 C CA . THR A 1 81 ? -7.923 7.200 7.707 1.00 87.00 81 THR A CA 1
ATOM 628 C C . THR A 1 81 ? -8.136 5.703 7.914 1.00 87.00 81 THR A C 1
ATOM 630 O O . THR A 1 81 ? -9.186 5.158 7.565 1.00 87.00 81 THR A O 1
ATOM 633 N N . LYS A 1 82 ? -7.128 5.026 8.471 1.00 84.88 82 LYS A N 1
ATOM 634 C CA . LYS A 1 82 ? -7.223 3.603 8.795 1.00 84.88 82 LYS A CA 1
ATOM 635 C C . LYS A 1 82 ? -8.347 3.391 9.830 1.00 84.88 82 LYS A C 1
ATOM 637 O O . LYS A 1 82 ? -8.469 4.193 10.759 1.00 84.88 82 LYS A O 1
ATOM 642 N N . PRO A 1 83 ? -9.137 2.304 9.724 1.00 76.06 83 PRO A N 1
ATOM 643 C CA . PRO A 1 83 ? -10.095 1.939 10.761 1.00 76.06 83 PRO A CA 1
ATOM 644 C C . PRO A 1 83 ? -9.420 1.875 12.136 1.00 76.06 83 PRO A C 1
ATOM 646 O O . PRO A 1 83 ? -8.450 1.141 12.329 1.00 76.06 83 PRO A O 1
ATOM 649 N N . GLY A 1 84 ? -9.917 2.681 13.071 1.00 73.31 84 GLY A N 1
ATOM 650 C CA . GLY A 1 84 ? -9.390 2.749 14.431 1.00 73.31 84 GLY A CA 1
ATOM 651 C C . GLY A 1 84 ? -8.171 3.632 14.645 1.00 73.31 84 GLY A C 1
ATOM 652 O O . GLY A 1 84 ? -7.651 3.678 15.760 1.00 73.31 84 GLY A O 1
ATOM 653 N N . ASP A 1 85 ? -7.723 4.367 13.627 1.00 78.31 85 ASP A N 1
ATOM 654 C CA . ASP A 1 85 ? -6.590 5.272 13.772 1.00 78.31 85 ASP A CA 1
ATOM 655 C C . ASP A 1 85 ? -7.002 6.588 14.449 1.00 78.31 85 ASP A C 1
ATOM 657 O O . ASP A 1 85 ? -7.152 7.649 13.850 1.00 78.31 85 ASP A O 1
ATOM 661 N N . ALA A 1 86 ? -7.201 6.486 15.759 1.00 57.66 86 ALA A N 1
ATOM 662 C CA . ALA A 1 86 ? -7.398 7.587 16.692 1.00 57.66 86 ALA A CA 1
ATOM 663 C C . ALA A 1 86 ? -6.165 8.503 16.818 1.00 57.66 86 ALA A C 1
ATOM 665 O O . ALA A 1 86 ? -6.257 9.612 17.345 1.00 57.66 86 ALA A O 1
ATOM 666 N N . SER A 1 87 ? -4.991 8.009 16.408 1.00 52.50 87 SER A N 1
ATOM 667 C CA . SER A 1 87 ? -3.688 8.602 16.727 1.00 52.50 87 SER A CA 1
ATOM 668 C C . SER A 1 87 ? -3.089 9.435 15.592 1.00 52.50 87 SER A C 1
ATOM 670 O O . SER A 1 87 ? -1.978 9.942 15.750 1.00 52.50 87 SER A O 1
ATOM 672 N N . ALA A 1 88 ? -3.816 9.649 14.492 1.00 47.25 88 ALA A N 1
ATOM 673 C CA . ALA A 1 88 ? -3.311 10.279 13.266 1.00 47.25 88 ALA A CA 1
ATOM 674 C C . ALA A 1 88 ? -2.877 11.766 13.379 1.00 47.25 88 ALA A C 1
ATOM 676 O O . ALA A 1 88 ? -2.555 12.391 12.374 1.00 47.25 88 ALA A O 1
ATOM 677 N N . LEU A 1 89 ? -2.811 12.348 14.583 1.00 44.16 89 LEU A N 1
ATOM 678 C CA . LEU A 1 89 ? -2.245 13.685 14.839 1.00 44.16 89 LEU A CA 1
ATOM 679 C C . LEU A 1 89 ? -0.975 13.664 15.703 1.00 44.16 89 LEU A C 1
ATOM 681 O O . LEU A 1 89 ? -0.526 14.702 16.191 1.00 44.16 89 LEU A O 1
ATOM 685 N N . GLY A 1 90 ? -0.346 12.500 15.874 1.00 46.72 90 GLY A N 1
ATOM 686 C CA . GLY A 1 90 ? 1.050 12.435 16.293 1.00 46.72 90 GLY A CA 1
ATOM 687 C C . GLY A 1 90 ? 1.941 12.868 15.135 1.00 46.72 90 GLY A C 1
ATOM 688 O O . GLY A 1 90 ? 2.420 12.013 14.400 1.00 46.72 90 GLY A O 1
ATOM 689 N N . GLY A 1 91 ? 2.116 14.181 14.950 1.00 51.78 91 GLY A N 1
ATOM 690 C CA . GLY A 1 91 ? 2.962 14.752 13.904 1.00 51.78 91 GLY A CA 1
ATOM 691 C C . GLY A 1 91 ? 4.286 14.001 13.821 1.00 51.78 91 GLY A C 1
ATOM 692 O O . GLY A 1 91 ? 5.064 13.991 14.779 1.00 51.78 91 GLY A O 1
ATOM 693 N N . GLN A 1 92 ? 4.502 13.326 12.693 1.00 53.41 92 GLN A N 1
ATOM 694 C CA . GLN A 1 92 ? 5.750 12.645 12.397 1.00 53.41 92 GLN A CA 1
ATOM 695 C C . GLN A 1 92 ? 6.844 13.700 12.552 1.00 53.41 92 GLN A C 1
ATOM 697 O O . GLN A 1 92 ? 6.812 14.733 11.880 1.00 53.41 92 GLN A O 1
ATOM 702 N N . ARG A 1 93 ? 7.735 13.518 13.536 1.00 51.69 93 ARG A N 1
ATOM 703 C CA . ARG A 1 93 ? 8.800 14.489 13.788 1.00 51.69 93 ARG A CA 1
ATOM 704 C C . ARG A 1 93 ? 9.555 14.659 12.474 1.00 51.69 93 ARG A C 1
ATOM 706 O O . ARG A 1 93 ? 10.139 13.696 11.985 1.00 51.69 93 ARG A O 1
ATOM 713 N N . THR A 1 94 ? 9.548 15.869 11.927 1.00 54.88 94 THR A N 1
ATOM 714 C CA . THR A 1 94 ? 10.420 16.290 10.828 1.00 54.88 94 THR A CA 1
ATOM 715 C C . THR A 1 94 ? 11.856 16.302 11.348 1.00 54.88 94 THR A C 1
ATOM 717 O O . THR A 1 94 ? 12.409 17.339 11.705 1.00 54.88 94 THR A O 1
ATOM 720 N N . LEU A 1 95 ? 12.427 15.111 11.506 1.00 55.41 95 LEU A N 1
ATOM 721 C CA . LEU A 1 95 ? 13.786 14.868 11.969 1.00 55.41 95 LEU A CA 1
ATOM 722 C C . LEU A 1 95 ? 14.668 14.711 10.730 1.00 55.41 95 LEU A C 1
ATOM 724 O O . LEU A 1 95 ? 15.140 13.630 10.406 1.00 55.41 95 LEU A O 1
ATOM 728 N N . GLY A 1 96 ? 14.832 15.811 9.998 1.00 62.47 96 GLY A N 1
ATOM 729 C CA . GLY A 1 96 ? 15.734 15.872 8.855 1.00 62.47 96 GLY A CA 1
ATOM 730 C C . GLY A 1 96 ? 15.380 16.992 7.887 1.00 62.47 96 GLY A C 1
ATOM 731 O O . GLY A 1 96 ? 14.226 17.166 7.516 1.00 62.47 96 GLY A O 1
ATOM 732 N N . THR A 1 97 ? 16.394 17.740 7.458 1.00 78.81 97 THR A N 1
ATOM 733 C CA . THR A 1 97 ? 16.335 18.624 6.282 1.00 78.81 97 THR A CA 1
ATOM 734 C C . THR A 1 97 ? 16.594 17.857 4.979 1.00 78.81 97 THR A C 1
ATOM 736 O O . THR A 1 97 ? 16.768 18.472 3.929 1.00 78.81 97 THR A O 1
ATOM 739 N N . GLU A 1 98 ? 16.698 16.525 5.040 1.00 88.31 98 GLU A N 1
ATOM 740 C CA . GLU A 1 98 ? 16.949 15.689 3.868 1.00 88.31 98 GLU A CA 1
ATOM 741 C C . GLU A 1 98 ? 15.722 15.700 2.951 1.00 88.31 98 GLU A C 1
ATOM 743 O O . GLU A 1 98 ? 14.603 15.403 3.368 1.00 88.31 98 GLU A O 1
ATOM 748 N N . THR A 1 99 ? 15.934 16.062 1.686 1.00 90.38 99 THR A N 1
ATOM 749 C CA . THR A 1 99 ? 14.893 15.993 0.658 1.00 90.38 99 THR A CA 1
ATOM 750 C C . THR A 1 99 ? 14.937 14.611 0.032 1.00 90.38 99 THR A C 1
ATOM 752 O O . THR A 1 99 ? 15.959 14.218 -0.530 1.00 90.38 99 THR A O 1
ATOM 755 N N . TRP A 1 100 ? 13.837 13.871 0.108 1.00 93.81 100 TRP A N 1
ATOM 756 C CA . TRP A 1 100 ? 13.747 12.551 -0.503 1.00 93.81 100 TRP A CA 1
ATOM 757 C C . TRP A 1 100 ? 13.215 12.664 -1.924 1.00 93.81 100 TRP A C 1
ATOM 759 O O . TRP A 1 100 ? 12.318 13.463 -2.195 1.00 93.81 100 TRP A O 1
ATOM 769 N N . ALA A 1 101 ? 13.742 11.852 -2.835 1.00 94.81 101 ALA A N 1
ATOM 770 C CA . ALA A 1 101 ? 13.238 11.779 -4.196 1.00 94.81 101 ALA A CA 1
ATOM 771 C C . ALA A 1 101 ? 13.162 10.341 -4.696 1.00 94.81 101 ALA A C 1
ATOM 773 O O . ALA A 1 101 ? 14.017 9.510 -4.392 1.00 94.81 101 ALA A O 1
ATOM 774 N N . SER A 1 102 ? 12.126 10.073 -5.485 1.00 95.25 102 SER A N 1
ATOM 775 C CA . SER A 1 102 ? 11.908 8.818 -6.195 1.00 95.25 102 SER A CA 1
ATOM 776 C C . SER A 1 102 ? 11.757 9.101 -7.682 1.00 95.25 102 SER A C 1
ATOM 778 O O . SER A 1 102 ? 10.931 9.930 -8.060 1.00 95.25 102 SER A O 1
ATOM 780 N N . ARG A 1 103 ? 12.511 8.390 -8.520 1.00 95.50 103 ARG A N 1
ATOM 781 C CA . ARG A 1 103 ? 12.311 8.357 -9.973 1.00 95.50 103 ARG A CA 1
ATOM 782 C C . ARG A 1 103 ? 11.828 6.979 -10.385 1.00 95.50 103 ARG A C 1
ATOM 784 O O . ARG A 1 103 ? 12.377 5.967 -9.948 1.00 95.50 103 ARG A O 1
ATOM 791 N N . ARG A 1 104 ? 10.806 6.945 -11.233 1.00 96.12 104 ARG A N 1
ATOM 792 C CA . ARG A 1 104 ? 10.125 5.720 -11.649 1.00 96.12 104 ARG A CA 1
ATOM 793 C C . ARG A 1 104 ? 9.934 5.734 -13.152 1.00 96.12 104 ARG A C 1
ATOM 795 O O . ARG A 1 104 ? 9.381 6.689 -13.679 1.00 96.12 104 ARG A O 1
ATOM 802 N N . PHE A 1 105 ? 10.365 4.681 -13.828 1.00 96.31 105 PHE A N 1
ATOM 803 C CA . PHE A 1 105 ? 10.020 4.426 -15.221 1.00 96.31 105 PHE A CA 1
ATOM 804 C C . PHE A 1 105 ? 8.989 3.307 -15.266 1.00 96.31 105 PHE A C 1
ATOM 806 O O . PHE A 1 105 ? 9.236 2.214 -14.757 1.00 96.31 105 PHE A O 1
ATOM 813 N N . MET A 1 106 ? 7.832 3.590 -15.847 1.00 97.56 106 MET A N 1
ATOM 814 C CA . MET A 1 106 ? 6.673 2.707 -15.862 1.00 97.56 106 MET A CA 1
ATOM 815 C C . MET A 1 106 ? 6.308 2.356 -17.296 1.00 97.56 106 MET A C 1
ATOM 817 O O . MET A 1 106 ? 6.083 3.252 -18.103 1.00 97.56 106 MET A O 1
ATOM 821 N N . VAL A 1 107 ? 6.174 1.063 -17.574 1.00 97.62 107 VAL A N 1
ATOM 822 C CA . VAL A 1 107 ? 5.545 0.521 -18.780 1.00 97.62 107 VAL A CA 1
ATOM 823 C C . VAL A 1 107 ? 4.117 0.154 -18.403 1.00 97.62 107 VAL A C 1
ATOM 825 O O . VAL A 1 107 ? 3.879 -0.848 -17.724 1.00 97.62 107 VAL A O 1
ATOM 828 N N . GLN A 1 108 ? 3.175 1.007 -18.778 1.00 97.62 108 GLN A N 1
ATOM 829 C CA . GLN A 1 108 ? 1.773 0.914 -18.403 1.00 97.62 108 GLN A CA 1
ATOM 830 C C . GLN A 1 108 ? 1.009 0.101 -19.447 1.00 97.62 108 GLN A C 1
ATOM 832 O O . GLN A 1 108 ? 1.125 0.371 -20.640 1.00 97.62 108 GLN A O 1
ATOM 837 N N . ARG A 1 109 ? 0.251 -0.901 -18.987 1.00 96.81 109 ARG A N 1
ATOM 838 C CA . ARG A 1 109 ? -0.439 -1.872 -19.855 1.00 96.81 109 ARG A CA 1
ATOM 839 C C . ARG A 1 109 ? -1.951 -1.855 -19.687 1.00 96.81 109 ARG A C 1
ATOM 841 O O . ARG A 1 109 ? -2.709 -2.050 -20.630 1.00 96.81 109 ARG A O 1
ATOM 848 N N . VAL A 1 110 ? -2.417 -1.606 -18.468 1.00 95.94 110 VAL A N 1
ATOM 849 C CA . VAL A 1 110 ? -3.848 -1.537 -18.187 1.00 95.94 110 VAL A CA 1
ATOM 850 C C . VAL A 1 110 ? -4.120 -0.553 -17.061 1.00 95.94 110 VAL A C 1
ATOM 852 O O . VAL A 1 110 ? -3.428 -0.542 -16.046 1.00 95.94 110 VAL A O 1
ATOM 855 N N . THR A 1 111 ? -5.155 0.260 -17.228 1.00 96.12 111 THR A N 1
ATOM 856 C CA . THR A 1 111 ? -5.746 1.051 -16.149 1.00 96.12 111 THR A CA 1
ATOM 857 C C . THR A 1 111 ? -6.996 0.345 -15.652 1.00 96.12 111 THR A C 1
ATOM 859 O O . THR A 1 111 ? -7.854 -0.046 -16.442 1.00 96.12 111 THR A O 1
ATOM 862 N N . VAL A 1 112 ? -7.120 0.200 -14.338 1.00 95.19 112 VAL A N 1
ATOM 863 C CA . VAL A 1 112 ? -8.277 -0.400 -13.676 1.00 95.19 112 VAL A CA 1
ATOM 864 C C . VAL A 1 112 ? -8.996 0.683 -12.878 1.00 95.19 112 VAL A C 1
ATOM 866 O O . VAL A 1 112 ? -8.393 1.340 -12.031 1.00 95.19 112 VAL A O 1
ATOM 869 N N . ASN A 1 113 ? -10.285 0.866 -13.160 1.00 95.56 113 ASN A N 1
ATOM 870 C CA . ASN A 1 113 ? -11.155 1.853 -12.529 1.00 95.56 113 ASN A CA 1
ATOM 871 C C . ASN A 1 113 ? -12.398 1.160 -11.966 1.00 95.56 113 ASN A C 1
ATOM 873 O O . ASN A 1 113 ? -13.319 0.802 -12.701 1.00 95.56 113 ASN A O 1
ATOM 877 N N . ILE A 1 114 ? -12.426 0.992 -10.649 1.00 94.69 114 ILE A N 1
ATOM 878 C CA . ILE A 1 114 ? -13.491 0.321 -9.907 1.00 94.69 114 ILE A CA 1
ATOM 879 C C . ILE A 1 114 ? -14.188 1.351 -9.019 1.00 94.69 114 ILE A C 1
ATOM 881 O O . ILE A 1 114 ? -13.539 2.157 -8.352 1.00 94.69 114 ILE A O 1
ATOM 885 N N . SER 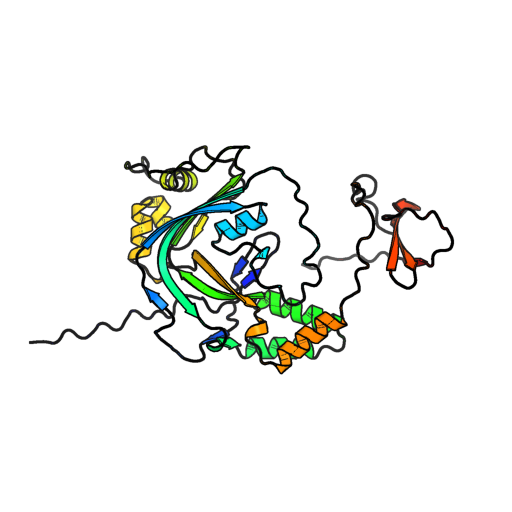A 1 115 ? -15.517 1.333 -9.003 1.00 93.81 115 SER A N 1
ATOM 886 C CA . SER A 1 115 ? -16.299 2.121 -8.057 1.00 93.81 115 SER A CA 1
ATOM 887 C C . SER A 1 115 ? -16.504 1.323 -6.766 1.00 93.81 115 SER A C 1
ATOM 889 O O . SER A 1 115 ? -16.650 0.101 -6.841 1.00 93.81 115 SER A O 1
ATOM 891 N N . PRO A 1 116 ? -16.572 1.960 -5.583 1.00 93.56 116 PRO A N 1
ATOM 892 C CA . PRO A 1 116 ? -16.884 1.252 -4.338 1.00 93.56 116 PRO A CA 1
ATOM 893 C C . PRO A 1 116 ? -18.177 0.425 -4.431 1.00 93.56 116 PRO A C 1
ATOM 895 O O . PRO A 1 116 ? -18.266 -0.671 -3.886 1.00 93.56 116 PRO A O 1
ATOM 898 N N . GLU A 1 117 ? -19.168 0.915 -5.177 1.00 94.06 117 GLU A N 1
ATOM 899 C CA . GLU A 1 117 ? -20.472 0.273 -5.364 1.00 94.06 117 GLU A CA 1
ATOM 900 C C . GLU A 1 117 ? -20.402 -0.986 -6.231 1.00 94.06 117 GLU A C 1
ATOM 902 O O . GLU A 1 117 ? -21.329 -1.799 -6.192 1.00 94.06 117 GLU A O 1
ATOM 907 N N . ASP A 1 118 ? -19.323 -1.156 -7.001 1.00 93.88 118 ASP A N 1
ATOM 908 C CA . ASP A 1 118 ? -19.060 -2.367 -7.775 1.00 93.88 118 ASP A CA 1
ATOM 909 C C . ASP A 1 118 ? -18.477 -3.485 -6.903 1.00 93.88 118 ASP A C 1
ATOM 911 O O . ASP A 1 118 ? -18.418 -4.628 -7.353 1.00 93.88 118 ASP A O 1
ATOM 915 N N . LEU A 1 119 ? -18.046 -3.186 -5.675 1.00 95.19 119 LEU A N 1
ATOM 916 C CA . LEU A 1 119 ? -17.454 -4.159 -4.768 1.00 95.19 119 LEU A CA 1
ATOM 917 C C . LEU A 1 119 ? -18.512 -4.800 -3.862 1.00 95.19 119 LEU A C 1
ATOM 919 O O . LEU A 1 119 ? -19.494 -4.187 -3.428 1.00 95.19 119 LEU A O 1
ATOM 923 N N . ARG A 1 120 ? -18.304 -6.078 -3.559 1.00 96.19 120 ARG A N 1
ATOM 924 C CA . ARG A 1 120 ? -18.983 -6.805 -2.486 1.00 96.19 120 ARG A CA 1
ATOM 925 C C . ARG A 1 120 ? -17.914 -7.501 -1.640 1.00 96.19 120 ARG A C 1
ATOM 927 O O . ARG A 1 120 ? -17.020 -8.109 -2.224 1.00 96.19 120 ARG A O 1
ATOM 934 N N . PRO A 1 121 ? -17.983 -7.434 -0.304 1.00 97.31 121 PRO A N 1
ATOM 935 C CA . PRO A 1 121 ? -17.039 -8.133 0.553 1.00 97.31 121 PRO A CA 1
ATOM 936 C C . PRO A 1 121 ? -17.193 -9.641 0.375 1.00 97.31 121 PRO A C 1
ATOM 938 O O . PRO A 1 121 ? -18.302 -10.139 0.157 1.00 97.31 121 PRO A O 1
ATOM 941 N N . VAL A 1 122 ? -16.080 -10.368 0.458 1.00 96.94 122 VAL A N 1
ATOM 942 C CA . VAL A 1 122 ? -16.139 -11.834 0.518 1.00 96.94 122 VAL A CA 1
ATOM 943 C C . VAL A 1 122 ? -16.798 -12.266 1.828 1.00 96.94 122 VAL A C 1
ATOM 945 O O . VAL A 1 122 ? -16.581 -11.640 2.864 1.00 96.94 122 VAL A O 1
ATOM 948 N N . GLU A 1 123 ? -17.588 -13.339 1.798 1.00 97.81 123 GLU A N 1
ATOM 949 C CA . GLU A 1 123 ? -18.351 -13.796 2.974 1.00 97.81 123 GLU A CA 1
ATOM 950 C C . GLU A 1 123 ? -17.427 -14.101 4.159 1.00 97.81 123 GLU A C 1
ATOM 952 O O . GLU A 1 123 ? -17.657 -13.612 5.256 1.00 97.81 123 GLU A O 1
ATOM 957 N N . SER A 1 124 ? -16.276 -14.733 3.907 1.00 97.62 124 SER A N 1
ATOM 958 C CA . SER A 1 124 ? -15.277 -15.018 4.946 1.00 97.62 124 SER A CA 1
ATOM 959 C C . SER A 1 124 ? -14.698 -13.777 5.637 1.00 97.62 124 SER A C 1
ATOM 961 O O . SER A 1 124 ? -14.247 -13.870 6.778 1.00 97.62 124 SER A O 1
ATOM 963 N N . PHE A 1 125 ? -14.684 -12.621 4.966 1.00 97.94 125 PHE A N 1
ATOM 964 C CA . PHE A 1 125 ? -14.289 -11.352 5.576 1.00 97.94 125 PHE A CA 1
ATOM 965 C C . PHE A 1 125 ? -15.419 -10.802 6.452 1.00 97.94 125 PHE A C 1
ATOM 967 O O . PHE A 1 125 ? -15.158 -10.382 7.577 1.00 97.94 125 PHE A O 1
ATOM 974 N N . VAL A 1 126 ? -16.665 -10.852 5.967 1.00 98.44 126 VAL A N 1
ATOM 975 C CA . VAL A 1 126 ? -17.850 -10.427 6.730 1.00 98.44 126 VAL A CA 1
ATOM 976 C C . VAL A 1 126 ? -17.988 -11.250 8.010 1.00 98.44 126 VAL A C 1
ATOM 978 O O . VAL A 1 126 ? -18.043 -10.668 9.091 1.00 98.44 126 VAL A O 1
ATOM 981 N N . ASP A 1 127 ? -17.919 -12.578 7.908 1.00 98.50 127 ASP A N 1
ATOM 982 C CA . ASP A 1 127 ? -18.018 -13.495 9.049 1.00 98.50 127 ASP A CA 1
ATOM 983 C C . ASP A 1 127 ? -16.941 -13.202 10.106 1.00 98.50 127 ASP A C 1
ATOM 985 O O . ASP A 1 127 ? -17.201 -13.217 11.310 1.00 98.50 127 ASP A O 1
ATOM 989 N N . ALA A 1 128 ? -15.714 -12.902 9.665 1.00 98.44 128 ALA A N 1
ATOM 990 C CA . ALA A 1 128 ? -14.609 -12.575 10.560 1.00 98.44 128 ALA A CA 1
ATOM 991 C C . ALA A 1 128 ? -14.829 -11.239 11.289 1.00 98.44 128 ALA A C 1
ATOM 993 O O . ALA A 1 128 ? -14.523 -11.127 12.478 1.00 98.44 128 ALA A O 1
ATOM 994 N N . VAL A 1 129 ? -15.378 -10.236 10.596 1.00 98.31 129 VAL A N 1
ATOM 995 C CA . VAL A 1 129 ? -15.760 -8.949 11.194 1.00 98.31 129 VAL A CA 1
ATOM 996 C C . VAL A 1 129 ? -16.888 -9.138 12.208 1.00 98.31 129 VAL A C 1
ATOM 998 O O . VAL A 1 129 ? -16.787 -8.630 13.324 1.00 98.31 129 VAL A O 1
ATOM 1001 N N . GLU A 1 130 ? -17.931 -9.895 11.871 1.00 98.56 130 GLU A N 1
ATOM 1002 C CA . GLU A 1 130 ? -19.037 -10.190 12.788 1.00 98.56 130 GLU A CA 1
ATOM 1003 C C . GLU A 1 130 ? -18.548 -10.933 14.037 1.00 98.56 130 GLU A C 1
ATOM 1005 O O . GLU A 1 130 ? -18.842 -10.522 15.160 1.00 98.56 130 GLU A O 1
ATOM 1010 N N . ALA A 1 131 ? -17.711 -11.959 13.865 1.00 98.56 131 ALA A N 1
ATOM 1011 C CA . ALA A 1 131 ? -17.108 -12.695 14.974 1.00 98.56 131 ALA A CA 1
ATOM 1012 C C . ALA A 1 131 ? -16.228 -11.805 15.874 1.00 98.56 131 ALA A C 1
ATOM 1014 O O . ALA A 1 131 ? -16.179 -12.001 17.095 1.00 98.56 131 ALA A O 1
ATOM 1015 N N . ALA A 1 132 ? -15.542 -10.816 15.293 1.00 98.25 132 ALA A N 1
ATOM 1016 C CA . ALA A 1 132 ? -14.784 -9.823 16.046 1.00 98.25 132 ALA A CA 1
ATOM 1017 C C . ALA A 1 132 ? -15.703 -8.872 16.832 1.00 98.25 132 ALA A C 1
ATOM 1019 O O . ALA A 1 132 ? -15.423 -8.567 17.989 1.00 98.25 132 ALA A O 1
ATOM 1020 N N . LEU A 1 133 ? -16.831 -8.454 16.256 1.00 97.94 133 LEU A N 1
ATOM 1021 C CA . LEU A 1 133 ? -17.821 -7.610 16.933 1.00 97.94 133 LEU A CA 1
ATOM 1022 C C . LEU A 1 133 ? -18.627 -8.365 18.006 1.00 97.94 133 LEU A C 1
ATOM 1024 O O . LEU A 1 133 ? -19.148 -7.742 18.925 1.00 97.94 133 LEU A O 1
ATOM 1028 N N . CYS A 1 134 ? -18.690 -9.697 17.953 1.00 98.25 134 CYS A N 1
ATOM 1029 C CA . CYS A 1 134 ? -19.330 -10.527 18.981 1.00 98.25 134 CYS A CA 1
ATOM 1030 C C . CYS A 1 134 ? -18.478 -10.754 20.245 1.00 98.25 134 CYS A C 1
ATOM 1032 O O . CYS A 1 134 ? -18.929 -11.449 21.158 1.00 98.25 134 CYS A O 1
ATOM 1034 N N . GLN A 1 135 ? -17.260 -10.207 20.332 1.00 98.19 135 GLN A N 1
ATOM 1035 C CA . GLN A 1 135 ? -16.444 -10.346 21.543 1.00 98.19 135 GLN A CA 1
ATOM 1036 C C . GLN A 1 135 ? -17.098 -9.651 22.750 1.00 98.19 135 GLN A C 1
ATOM 1038 O O . GLN A 1 135 ? -17.811 -8.659 22.611 1.00 98.19 135 GLN A O 1
ATOM 1043 N N . VAL A 1 136 ? -16.830 -10.177 23.950 1.00 97.00 136 VAL A N 1
ATOM 1044 C CA . VAL A 1 136 ? -17.544 -9.815 25.193 1.00 97.00 136 VAL A CA 1
ATOM 1045 C C . VAL A 1 136 ? -17.312 -8.362 25.624 1.00 97.00 136 VAL A C 1
ATOM 1047 O O . VAL A 1 136 ? -18.179 -7.759 26.249 1.00 97.00 136 VAL A O 1
ATOM 1050 N N . THR A 1 137 ? -16.144 -7.793 25.321 1.00 94.06 137 THR A N 1
ATOM 1051 C CA . THR A 1 137 ? -15.770 -6.433 25.733 1.00 94.06 137 THR A CA 1
ATOM 1052 C C . THR A 1 137 ? -15.252 -5.631 24.548 1.00 94.06 137 THR A C 1
ATOM 1054 O O . THR A 1 137 ? -14.630 -6.196 23.650 1.00 94.06 137 THR A O 1
ATOM 1057 N N . ASN A 1 138 ? -15.418 -4.306 24.578 1.00 93.12 138 ASN A N 1
ATOM 1058 C CA . ASN A 1 138 ? -14.926 -3.420 23.517 1.00 93.12 138 ASN A CA 1
ATOM 1059 C C . ASN A 1 138 ? -13.424 -3.596 23.238 1.00 93.12 138 ASN A C 1
ATOM 1061 O O . ASN A 1 138 ? -12.998 -3.578 22.088 1.00 93.12 138 ASN A O 1
ATOM 1065 N N . VAL A 1 139 ? -12.613 -3.809 24.281 1.00 89.56 139 VAL A N 1
ATOM 1066 C CA . VAL A 1 139 ? -11.165 -4.040 24.134 1.00 89.56 139 VAL A CA 1
ATOM 1067 C C . VAL A 1 139 ? -10.895 -5.313 23.330 1.00 89.56 139 VAL A C 1
ATOM 1069 O O . VAL A 1 139 ? -10.074 -5.295 22.415 1.00 89.56 139 VAL A O 1
ATOM 1072 N N . LEU A 1 140 ? -11.604 -6.405 23.635 1.00 93.25 140 LEU A N 1
ATOM 1073 C CA . LEU A 1 140 ? -11.476 -7.657 22.889 1.00 93.25 140 LEU A CA 1
ATOM 1074 C C . LEU A 1 140 ? -12.018 -7.524 21.461 1.00 93.25 140 LEU A C 1
ATOM 1076 O O . LEU A 1 140 ? -11.421 -8.085 20.546 1.00 93.25 140 LEU A O 1
ATOM 1080 N N . GLN A 1 141 ? -13.094 -6.758 21.256 1.00 95.69 141 GLN A N 1
ATOM 1081 C CA . GLN A 1 141 ? -13.630 -6.480 19.920 1.00 95.69 141 GLN A CA 1
ATOM 1082 C C . GLN A 1 141 ? -12.610 -5.728 19.058 1.00 95.69 141 GLN A C 1
ATOM 1084 O O . GLN A 1 141 ? -12.348 -6.131 17.928 1.00 95.69 141 GLN A O 1
ATOM 1089 N N . ILE A 1 142 ? -11.970 -4.686 19.602 1.00 92.94 142 ILE A N 1
ATOM 1090 C CA . ILE A 1 142 ? -10.932 -3.919 18.896 1.00 92.94 142 ILE A CA 1
ATOM 1091 C C . ILE A 1 142 ? -9.740 -4.804 18.550 1.00 92.94 142 ILE A C 1
ATOM 1093 O O . ILE A 1 142 ? -9.328 -4.838 17.395 1.00 92.94 142 ILE A O 1
ATOM 1097 N N . GLN A 1 143 ? -9.219 -5.564 19.516 1.00 92.88 143 GLN A N 1
ATOM 1098 C CA . GLN A 1 143 ? -8.101 -6.478 19.264 1.00 92.88 143 GLN A CA 1
ATOM 1099 C C . GLN A 1 143 ? -8.448 -7.535 18.208 1.00 92.88 143 GLN A C 1
ATOM 1101 O O . GLN A 1 143 ? -7.601 -7.911 17.397 1.00 92.88 143 GLN A O 1
ATOM 1106 N N . ALA A 1 144 ? -9.685 -8.037 18.209 1.00 96.56 144 ALA A N 1
ATOM 1107 C CA . ALA A 1 144 ? -10.148 -8.979 17.201 1.00 96.56 144 ALA A CA 1
ATOM 1108 C C . ALA A 1 144 ? -10.253 -8.317 15.817 1.00 96.56 144 ALA A C 1
ATOM 1110 O O . ALA A 1 144 ? -9.752 -8.882 14.847 1.00 96.56 144 ALA A O 1
ATOM 1111 N N . LEU A 1 145 ? -10.810 -7.105 15.721 1.00 96.50 145 LEU A N 1
ATOM 1112 C CA . LEU A 1 145 ? -10.879 -6.348 14.467 1.00 96.50 145 LEU A CA 1
ATOM 1113 C C . LEU A 1 145 ? -9.493 -5.999 13.920 1.00 96.50 145 LEU A C 1
ATOM 1115 O O . LEU A 1 145 ? -9.267 -6.122 12.722 1.00 96.50 145 LEU A O 1
ATOM 1119 N N . GLU A 1 146 ? -8.537 -5.632 14.773 1.00 93.94 146 GLU A N 1
ATOM 1120 C CA . GLU A 1 146 ? -7.153 -5.389 14.354 1.00 93.94 146 GLU A CA 1
ATOM 1121 C C . GLU A 1 146 ? -6.525 -6.633 13.716 1.00 93.94 146 GLU A C 1
ATOM 1123 O O . GLU A 1 146 ? -5.863 -6.524 12.684 1.00 93.94 146 GLU A O 1
ATOM 1128 N N . LYS A 1 147 ? -6.781 -7.827 14.268 1.00 96.12 147 LYS A N 1
ATOM 1129 C CA . LYS A 1 147 ? -6.338 -9.096 13.665 1.00 96.12 147 LYS A CA 1
ATOM 1130 C C . LYS A 1 147 ? -7.018 -9.360 12.325 1.00 96.12 147 LYS A C 1
ATOM 1132 O O . LYS A 1 147 ? -6.361 -9.839 11.397 1.00 96.12 147 LYS A O 1
ATOM 1137 N N . VAL A 1 148 ? -8.307 -9.038 12.208 1.00 96.88 148 VAL A N 1
ATOM 1138 C CA . VAL A 1 148 ? -9.029 -9.109 10.932 1.00 96.88 148 VAL A CA 1
ATOM 1139 C C . VAL A 1 148 ? -8.367 -8.164 9.924 1.00 96.88 148 VAL A C 1
ATOM 1141 O O . VAL A 1 148 ? -7.910 -8.603 8.875 1.00 96.88 148 VAL A O 1
ATOM 1144 N N . PHE A 1 149 ? -8.178 -6.888 10.237 1.00 95.62 149 PHE A N 1
ATOM 1145 C CA . PHE A 1 149 ? -7.570 -5.963 9.278 1.00 95.62 149 PHE A CA 1
ATOM 1146 C C . PHE A 1 149 ? -6.092 -6.258 8.978 1.00 95.62 149 PHE A C 1
ATOM 1148 O O . PHE A 1 149 ? -5.640 -6.012 7.864 1.00 95.62 149 PHE A O 1
ATOM 1155 N N . ALA A 1 150 ? -5.341 -6.859 9.902 1.00 93.88 150 ALA A N 1
ATOM 1156 C CA . ALA A 1 150 ? -4.000 -7.372 9.614 1.00 93.88 150 ALA A CA 1
ATOM 1157 C C . ALA A 1 150 ? -4.013 -8.549 8.618 1.00 93.88 150 ALA A C 1
ATOM 1159 O O . ALA A 1 150 ? -3.050 -8.753 7.885 1.00 93.88 150 ALA A O 1
ATOM 1160 N N . THR A 1 151 ? -5.108 -9.313 8.577 1.00 96.19 151 THR A N 1
ATOM 1161 C CA . THR A 1 151 ? -5.259 -10.506 7.731 1.00 96.19 151 THR A CA 1
ATOM 1162 C C . THR A 1 151 ? -5.866 -10.195 6.359 1.00 96.19 151 THR A C 1
ATOM 1164 O O . THR A 1 151 ? -5.488 -10.826 5.372 1.00 96.19 151 THR A O 1
ATOM 1167 N N . TRP A 1 152 ? -6.802 -9.243 6.284 1.00 97.06 152 TRP A N 1
ATOM 1168 C CA . TRP A 1 152 ? -7.504 -8.872 5.045 1.00 97.06 152 TRP A CA 1
ATOM 1169 C C . TRP A 1 152 ? -7.101 -7.512 4.480 1.00 97.06 152 TRP A C 1
ATOM 1171 O O . TRP A 1 152 ? -7.327 -7.280 3.301 1.00 97.06 152 TRP A O 1
ATOM 1181 N N . GLY A 1 153 ? -6.474 -6.636 5.264 1.00 96.06 153 GLY A N 1
ATOM 1182 C CA . GLY A 1 153 ? -5.970 -5.330 4.834 1.00 96.06 153 GLY A CA 1
ATOM 1183 C C . GLY A 1 153 ? -6.725 -4.173 5.478 1.00 96.06 153 GLY A C 1
ATOM 1184 O O . GLY A 1 153 ? -7.770 -4.352 6.097 1.00 96.06 153 GLY A O 1
ATOM 1185 N N . HIS A 1 154 ? -6.187 -2.964 5.327 1.00 95.75 154 HIS A N 1
ATOM 1186 C CA . HIS A 1 154 ? -6.835 -1.723 5.762 1.00 95.75 154 HIS A CA 1
ATOM 1187 C C . HIS A 1 154 ? -7.622 -1.059 4.631 1.00 95.75 154 HIS A C 1
ATOM 1189 O O . HIS A 1 154 ? -8.628 -0.398 4.890 1.00 95.75 154 HIS A O 1
ATOM 1195 N N . VAL A 1 155 ? -7.155 -1.199 3.387 1.00 96.69 155 VAL A N 1
ATOM 1196 C CA . VAL A 1 155 ? -7.705 -0.498 2.220 1.00 96.69 155 VAL A CA 1
ATOM 1197 C C . VAL A 1 155 ? -7.784 -1.406 0.996 1.00 96.69 155 VAL A C 1
ATOM 1199 O O . VAL A 1 155 ? -7.092 -2.420 0.923 1.00 96.69 155 VAL A O 1
ATOM 1202 N N . ILE A 1 156 ? -8.601 -1.013 0.019 1.00 96.38 156 ILE A N 1
ATOM 1203 C CA . ILE A 1 156 ? -8.720 -1.662 -1.292 1.00 96.38 156 ILE A CA 1
ATOM 1204 C C . ILE A 1 156 ? -8.406 -0.636 -2.392 1.00 96.38 156 ILE A C 1
ATOM 1206 O O . ILE A 1 156 ? -9.011 0.444 -2.398 1.00 96.38 156 ILE A O 1
ATOM 1210 N N . PRO A 1 157 ? -7.484 -0.933 -3.328 1.00 96.62 157 PRO A N 1
ATOM 1211 C CA . PRO A 1 157 ? -7.245 -0.102 -4.505 1.00 96.62 157 PRO A CA 1
ATOM 1212 C C . PRO A 1 157 ? -8.455 -0.057 -5.443 1.00 96.62 157 PRO A C 1
ATOM 1214 O O . PRO A 1 157 ? -9.026 -1.086 -5.787 1.00 96.62 157 PRO A O 1
ATOM 1217 N N . LEU A 1 158 ? -8.827 1.144 -5.888 1.00 95.56 158 LEU A N 1
ATOM 1218 C CA . LEU A 1 158 ? -9.964 1.364 -6.789 1.00 95.56 158 LEU A CA 1
ATOM 1219 C C . LEU A 1 158 ? -9.554 1.900 -8.152 1.00 95.56 158 LEU A C 1
ATOM 1221 O O . LEU A 1 158 ? -10.099 1.490 -9.171 1.00 95.56 158 LEU A O 1
ATOM 1225 N N . ASN A 1 159 ? -8.615 2.841 -8.164 1.00 96.44 159 ASN A N 1
ATOM 1226 C CA . ASN A 1 159 ? -8.056 3.396 -9.386 1.00 96.44 159 ASN A CA 1
ATOM 1227 C C . ASN A 1 159 ? -6.564 3.098 -9.381 1.00 96.44 159 ASN A C 1
ATOM 1229 O O . ASN A 1 159 ? -5.852 3.537 -8.472 1.00 96.44 159 ASN A O 1
ATOM 1233 N N . MET A 1 160 ? -6.119 2.318 -10.357 1.00 97.06 160 MET A N 1
ATOM 1234 C CA . MET A 1 160 ? -4.754 1.824 -10.420 1.00 97.06 160 MET A CA 1
ATOM 1235 C C . MET A 1 160 ? -4.316 1.545 -11.853 1.00 97.06 160 MET A C 1
ATOM 1237 O O . MET A 1 160 ? -5.135 1.358 -12.749 1.00 97.06 160 MET A O 1
ATOM 1241 N N . VAL A 1 161 ? -3.007 1.467 -12.042 1.00 97.44 161 VAL A N 1
ATOM 1242 C CA . VAL A 1 161 ? -2.362 1.085 -13.293 1.00 97.44 161 VAL A CA 1
ATOM 1243 C C . VAL A 1 161 ? -1.552 -0.175 -13.039 1.00 97.44 161 VAL A C 1
ATOM 1245 O O . VAL A 1 161 ? -0.793 -0.239 -12.067 1.00 97.44 161 VAL A O 1
ATOM 1248 N N . ALA A 1 162 ? -1.700 -1.166 -13.913 1.00 96.88 162 ALA A N 1
ATOM 1249 C CA . ALA A 1 162 ? -0.879 -2.363 -13.919 1.00 96.88 162 ALA A CA 1
ATOM 1250 C C . ALA A 1 162 ? 0.015 -2.440 -15.164 1.00 96.88 162 ALA A C 1
ATOM 1252 O O . ALA A 1 162 ? -0.294 -1.903 -16.232 1.00 96.88 162 ALA A O 1
ATOM 1253 N N . GLY A 1 163 ? 1.164 -3.082 -14.984 1.00 97.12 163 GLY A N 1
ATOM 1254 C CA . GLY A 1 163 ? 2.236 -3.178 -15.965 1.00 97.12 163 GLY A CA 1
ATOM 1255 C C . GLY A 1 163 ? 3.547 -3.533 -15.272 1.00 97.12 163 GLY A C 1
ATOM 1256 O O . GLY A 1 163 ? 3.563 -4.390 -14.382 1.00 97.12 163 GLY A O 1
ATOM 1257 N N . ALA A 1 164 ? 4.629 -2.855 -15.649 1.00 97.12 164 ALA A N 1
ATOM 1258 C CA . ALA A 1 164 ? 5.931 -3.034 -15.020 1.00 97.12 164 ALA A CA 1
ATOM 1259 C C . ALA A 1 164 ? 6.639 -1.699 -14.731 1.00 97.12 164 ALA A C 1
ATOM 1261 O O . ALA A 1 164 ? 6.384 -0.691 -15.387 1.00 97.12 164 ALA A O 1
ATOM 1262 N N . CYS A 1 165 ? 7.495 -1.666 -13.713 1.00 97.00 165 CYS A N 1
ATOM 1263 C CA . CYS A 1 165 ? 8.128 -0.456 -13.204 1.00 97.00 165 CYS A CA 1
ATOM 1264 C C . CYS A 1 165 ? 9.576 -0.716 -12.777 1.00 97.00 165 CYS A C 1
ATOM 1266 O O . CYS A 1 165 ? 9.862 -1.683 -12.072 1.00 97.00 165 CYS A O 1
ATOM 1268 N N . LEU A 1 166 ? 10.464 0.211 -13.130 1.00 95.56 166 LEU A N 1
ATOM 1269 C CA . LEU A 1 166 ? 11.793 0.370 -12.545 1.00 95.56 166 LEU A CA 1
ATOM 1270 C C . LEU A 1 166 ? 11.762 1.602 -11.648 1.00 95.56 166 LEU A C 1
ATOM 1272 O O . LEU A 1 166 ? 11.329 2.666 -12.088 1.00 95.56 166 LEU A O 1
ATOM 1276 N N . ALA A 1 167 ? 12.195 1.478 -10.400 1.00 95.00 167 ALA A N 1
ATOM 1277 C CA . ALA A 1 167 ? 12.157 2.576 -9.445 1.00 95.00 167 ALA A CA 1
ATOM 1278 C C . ALA A 1 167 ? 13.467 2.700 -8.677 1.00 95.00 167 ALA A C 1
ATOM 1280 O O . ALA A 1 167 ? 14.096 1.712 -8.288 1.00 95.00 167 ALA A O 1
ATOM 1281 N N . VAL A 1 168 ? 13.844 3.943 -8.408 1.00 93.81 168 VAL A N 1
ATOM 1282 C CA . VAL A 1 168 ? 14.993 4.283 -7.582 1.00 93.81 168 VAL A CA 1
ATOM 1283 C C . VAL A 1 168 ? 14.612 5.422 -6.647 1.00 93.81 168 VAL A C 1
ATOM 1285 O O . VAL A 1 168 ? 13.963 6.382 -7.062 1.00 93.81 168 VAL A O 1
ATOM 1288 N N . THR A 1 169 ? 15.009 5.299 -5.384 1.00 93.88 169 THR A N 1
ATOM 1289 C CA . THR A 1 169 ? 14.652 6.254 -4.337 1.00 93.88 169 THR A CA 1
ATOM 1290 C C . THR A 1 169 ? 15.852 6.523 -3.441 1.00 93.88 169 THR A C 1
ATOM 1292 O O . THR A 1 169 ? 16.609 5.615 -3.093 1.00 93.88 169 THR A O 1
ATOM 1295 N N . GLY A 1 170 ? 16.042 7.779 -3.051 1.00 93.19 170 GLY A N 1
ATOM 1296 C CA . GLY A 1 170 ? 17.117 8.157 -2.144 1.00 93.19 170 GLY A CA 1
ATOM 1297 C C . GLY A 1 170 ? 17.011 9.588 -1.642 1.00 93.19 170 GLY A C 1
ATOM 1298 O O . GLY A 1 170 ? 16.049 10.302 -1.933 1.00 93.19 170 GLY A O 1
ATOM 1299 N N . ALA A 1 171 ? 18.025 9.987 -0.878 1.00 92.88 171 ALA A N 1
ATOM 1300 C CA . ALA A 1 171 ? 18.141 11.330 -0.330 1.00 92.88 171 ALA A CA 1
ATOM 1301 C C . ALA A 1 171 ? 18.971 12.213 -1.271 1.00 92.88 171 ALA A C 1
ATOM 1303 O O . ALA A 1 171 ? 20.108 11.882 -1.630 1.00 92.88 171 ALA A O 1
ATOM 1304 N N . LEU A 1 172 ? 18.397 13.345 -1.666 1.00 90.12 172 LEU A N 1
ATOM 1305 C CA . LEU A 1 172 ? 19.071 14.380 -2.438 1.00 90.12 172 LEU A CA 1
ATOM 1306 C C . LEU A 1 172 ? 19.933 15.248 -1.520 1.00 90.12 172 LEU A C 1
ATOM 1308 O O . LEU A 1 172 ? 19.554 15.569 -0.391 1.00 90.12 172 LEU A O 1
ATOM 1312 N N . GLY A 1 173 ? 21.083 15.681 -2.038 1.00 85.38 173 GLY A N 1
ATOM 1313 C CA . GLY A 1 173 ? 21.858 16.739 -1.397 1.00 85.38 173 GLY A CA 1
ATOM 1314 C C . GLY A 1 173 ? 21.078 18.057 -1.404 1.00 85.38 173 GLY A C 1
ATOM 1315 O O . GLY A 1 173 ? 20.288 18.318 -2.317 1.00 85.38 173 GLY A O 1
ATOM 1316 N N . THR A 1 174 ? 21.299 18.909 -0.404 1.00 82.88 174 THR A N 1
ATOM 1317 C CA . THR A 1 174 ? 20.627 20.212 -0.296 1.00 82.88 174 THR A CA 1
ATOM 1318 C C . THR A 1 174 ? 20.771 21.019 -1.591 1.00 82.88 174 THR A C 1
ATOM 1320 O O . THR A 1 174 ? 21.884 21.277 -2.042 1.00 82.88 174 THR A O 1
ATOM 1323 N N . GLY A 1 175 ? 19.647 21.419 -2.195 1.00 79.25 175 GLY A N 1
ATOM 1324 C CA . GLY A 1 175 ? 19.627 22.219 -3.428 1.00 79.25 175 GLY A CA 1
ATOM 1325 C C . GLY A 1 175 ? 19.875 21.439 -4.725 1.00 79.25 175 GLY A C 1
ATOM 1326 O O . GLY A 1 175 ? 19.963 22.051 -5.787 1.00 79.25 175 GLY A O 1
ATOM 1327 N N . THR A 1 176 ? 19.972 20.109 -4.668 1.00 84.75 176 THR A N 1
ATOM 1328 C CA . THR A 1 176 ? 20.058 19.265 -5.868 1.00 84.75 176 THR A CA 1
ATOM 1329 C C . THR A 1 176 ? 18.664 18.845 -6.338 1.00 84.75 176 THR A C 1
ATOM 1331 O O . THR A 1 176 ? 17.761 18.630 -5.533 1.00 84.75 176 THR A O 1
ATOM 1334 N N . ALA A 1 177 ? 18.481 18.749 -7.653 1.00 85.81 177 ALA A N 1
ATOM 1335 C CA . ALA A 1 177 ? 17.273 18.223 -8.281 1.00 85.81 177 ALA A CA 1
ATOM 1336 C C . ALA A 1 177 ? 17.642 17.003 -9.127 1.00 85.81 177 ALA A C 1
ATOM 1338 O O . ALA A 1 177 ? 18.788 16.875 -9.566 1.00 85.81 177 ALA A O 1
ATOM 1339 N N . LEU A 1 178 ? 16.672 16.122 -9.384 1.00 85.69 178 LEU A N 1
ATOM 1340 C CA . LEU A 1 178 ? 16.908 14.999 -10.284 1.00 85.69 178 LEU A CA 1
ATOM 1341 C C . LEU A 1 178 ? 17.221 15.533 -11.694 1.00 85.69 178 LEU A C 1
ATOM 1343 O O . LEU A 1 178 ? 16.484 16.386 -12.204 1.00 85.69 178 LEU A O 1
ATOM 1347 N N . PRO A 1 179 ? 18.290 15.058 -12.356 1.00 84.75 179 PRO A N 1
ATOM 1348 C CA . PRO A 1 179 ? 18.625 15.527 -13.695 1.00 84.75 179 PRO A CA 1
ATOM 1349 C C . PRO A 1 179 ? 17.515 15.134 -14.664 1.00 84.75 179 PRO A C 1
ATOM 1351 O O . PRO A 1 179 ? 16.926 14.060 -14.534 1.00 84.75 179 PRO A O 1
ATOM 1354 N N . ARG A 1 180 ? 17.238 15.956 -15.676 1.00 81.12 180 ARG A N 1
ATOM 1355 C CA . ARG A 1 180 ? 16.388 15.529 -16.797 1.00 81.12 180 ARG A CA 1
ATOM 1356 C C . ARG A 1 180 ? 17.162 14.479 -17.593 1.00 81.12 180 ARG A C 1
ATOM 1358 O O . ARG A 1 180 ? 18.006 14.824 -18.413 1.00 81.12 180 ARG A O 1
ATOM 1365 N N . GLY A 1 181 ? 16.948 13.209 -17.263 1.00 64.88 181 GLY A N 1
ATOM 1366 C CA . GLY A 1 181 ? 17.667 12.101 -17.875 1.00 64.88 181 GLY A CA 1
ATOM 1367 C C . GLY A 1 181 ? 17.207 11.899 -19.313 1.00 64.88 181 GLY A C 1
ATOM 1368 O O . GLY A 1 181 ? 16.022 11.685 -19.554 1.00 64.88 181 GLY A O 1
ATOM 1369 N N . ILE A 1 182 ? 18.144 11.951 -20.258 1.00 67.75 182 ILE A N 1
ATOM 1370 C CA . ILE A 1 182 ? 17.986 11.289 -21.554 1.00 67.75 182 ILE A CA 1
ATOM 1371 C C . ILE A 1 182 ? 18.592 9.896 -21.359 1.00 67.75 182 ILE A C 1
ATOM 1373 O O . ILE A 1 182 ? 19.769 9.822 -20.991 1.00 67.75 182 ILE A O 1
ATOM 1377 N N . PRO A 1 183 ? 17.830 8.805 -21.551 1.00 66.69 183 PRO A N 1
ATOM 1378 C CA . PRO A 1 183 ? 18.384 7.464 -21.460 1.00 66.69 183 PRO A CA 1
ATOM 1379 C C . PRO A 1 183 ? 19.557 7.343 -22.441 1.00 66.69 183 PRO A C 1
ATOM 1381 O O . PRO A 1 183 ? 19.428 7.758 -23.598 1.00 66.69 183 PRO A O 1
ATOM 1384 N N . PRO A 1 184 ? 20.713 6.817 -22.022 1.00 66.31 184 PRO A N 1
ATOM 1385 C CA . PRO A 1 184 ? 21.831 6.636 -22.931 1.00 66.31 184 PRO A CA 1
ATOM 1386 C C . PRO A 1 184 ? 21.458 5.632 -24.023 1.00 66.31 184 PRO A C 1
ATOM 1388 O O . PRO A 1 184 ? 20.790 4.631 -23.771 1.00 66.31 184 PRO A O 1
ATOM 1391 N N . SER A 1 185 ? 21.899 5.916 -25.247 1.00 65.06 185 SER A N 1
ATOM 1392 C CA . SER A 1 185 ? 21.569 5.135 -26.442 1.00 65.06 185 SER A CA 1
ATOM 1393 C C . SER A 1 185 ? 22.364 3.834 -26.575 1.00 65.06 185 SER A C 1
ATOM 1395 O O . SER A 1 185 ? 21.996 2.975 -27.373 1.00 65.06 185 SER A O 1
ATOM 1397 N N . SER A 1 186 ? 23.457 3.675 -25.824 1.00 67.12 186 SER A N 1
ATOM 1398 C CA . SER A 1 186 ? 24.319 2.498 -25.896 1.00 67.12 186 SER A CA 1
ATOM 1399 C C . SER A 1 186 ? 23.914 1.417 -24.886 1.00 67.12 186 SER A C 1
ATOM 1401 O O . SER A 1 186 ? 23.582 1.732 -23.736 1.00 67.12 186 SER A O 1
ATOM 1403 N N . PRO A 1 187 ? 23.961 0.128 -25.280 1.00 63.09 187 PRO A N 1
ATOM 1404 C CA . PRO A 1 187 ? 23.662 -0.963 -24.368 1.00 63.09 187 PRO A CA 1
ATOM 1405 C C . PRO A 1 187 ? 24.672 -1.003 -23.208 1.00 63.09 187 PRO A C 1
ATOM 1407 O O . PRO A 1 187 ? 25.843 -0.644 -23.380 1.00 63.09 187 PRO A O 1
ATOM 1410 N N . PRO A 1 188 ? 24.237 -1.437 -22.011 1.00 63.28 188 PRO A N 1
ATOM 1411 C CA . PRO A 1 188 ? 25.155 -1.756 -20.926 1.00 63.28 188 PRO A CA 1
ATOM 1412 C C . PRO A 1 188 ? 26.149 -2.820 -21.406 1.00 63.28 188 PRO A C 1
ATOM 1414 O O . PRO A 1 188 ? 25.707 -3.733 -22.085 1.00 63.28 188 PRO A O 1
ATOM 1417 N N . GLY A 1 189 ? 27.439 -2.684 -21.054 1.00 73.00 189 GLY A N 1
ATOM 1418 C CA . GLY A 1 189 ? 28.602 -3.468 -21.528 1.00 73.00 189 GLY A CA 1
ATOM 1419 C C . GLY A 1 189 ? 28.378 -4.950 -21.882 1.00 73.00 189 GLY A C 1
ATOM 1420 O O . GLY A 1 189 ? 27.659 -5.264 -22.818 1.00 73.00 189 GLY A O 1
ATOM 1421 N N . ASN A 1 190 ? 29.046 -5.880 -21.196 1.00 78.62 190 ASN A N 1
ATOM 1422 C CA . ASN A 1 190 ? 28.811 -7.315 -21.409 1.00 78.62 190 ASN A CA 1
ATOM 1423 C C . AS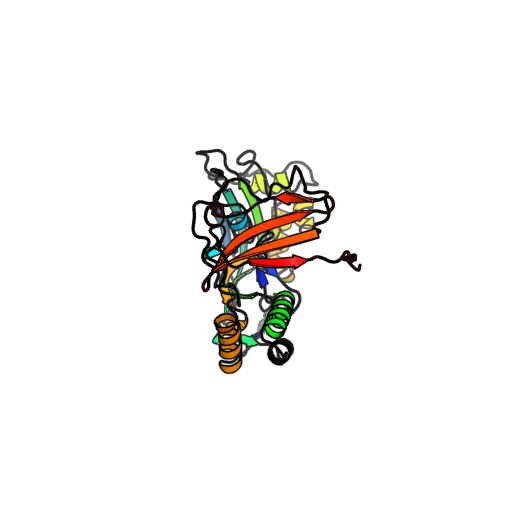N A 1 190 ? 27.967 -7.874 -20.243 1.00 78.62 190 ASN A C 1
ATOM 1425 O O . ASN A 1 190 ? 28.248 -7.513 -19.099 1.00 78.62 190 ASN A O 1
ATOM 1429 N N . PRO A 1 191 ? 26.946 -8.712 -20.504 1.00 80.25 191 PRO A N 1
ATOM 1430 C CA . PRO A 1 191 ? 26.124 -9.347 -19.467 1.00 80.25 191 PRO A CA 1
ATOM 1431 C C . PRO A 1 191 ? 26.929 -10.353 -18.611 1.00 80.25 191 PRO A C 1
ATOM 1433 O O . PRO A 1 191 ? 27.972 -10.831 -19.066 1.00 80.25 191 PRO A O 1
ATOM 1436 N N . PRO A 1 192 ? 26.454 -10.731 -17.402 1.00 76.25 192 PRO A N 1
ATOM 1437 C CA . PRO A 1 192 ? 25.211 -10.301 -16.753 1.00 76.25 192 PRO A CA 1
ATOM 1438 C C . PRO A 1 192 ? 25.313 -8.889 -16.173 1.00 76.25 192 PRO A C 1
ATOM 1440 O O . PRO A 1 192 ? 26.374 -8.449 -15.727 1.00 76.25 192 PRO A O 1
ATOM 1443 N N . TYR A 1 193 ? 24.194 -8.171 -16.168 1.00 81.06 193 TYR A N 1
ATOM 1444 C CA . TYR A 1 193 ? 24.180 -6.786 -15.718 1.00 81.06 193 TYR A CA 1
ATOM 1445 C C . TYR A 1 193 ? 23.945 -6.657 -14.214 1.00 81.06 193 TYR A C 1
ATOM 1447 O O . TYR A 1 193 ? 23.123 -7.361 -13.630 1.00 81.06 193 TYR A O 1
ATOM 1455 N N . ASN A 1 194 ? 24.623 -5.695 -13.586 1.00 86.12 194 ASN A N 1
ATOM 1456 C CA . ASN A 1 194 ? 24.284 -5.268 -12.236 1.00 86.12 194 ASN A CA 1
ATOM 1457 C C . ASN A 1 194 ? 22.961 -4.482 -12.271 1.00 86.12 194 ASN A C 1
ATOM 1459 O O . ASN A 1 194 ? 22.839 -3.497 -13.001 1.00 86.12 194 ASN A O 1
ATOM 1463 N N . LEU A 1 195 ? 21.977 -4.903 -11.469 1.00 84.56 195 LEU A N 1
ATOM 1464 C CA . LEU A 1 195 ? 20.652 -4.281 -11.416 1.00 84.56 195 LEU A CA 1
ATOM 1465 C C . LEU A 1 195 ? 20.714 -2.771 -11.142 1.00 84.56 195 LEU A C 1
ATOM 1467 O O . LEU A 1 195 ? 20.020 -1.991 -11.795 1.00 84.56 195 LEU A O 1
ATOM 1471 N N . ALA A 1 196 ? 21.558 -2.365 -10.190 1.00 86.38 196 ALA A N 1
ATOM 1472 C CA . ALA A 1 196 ? 21.741 -0.970 -9.819 1.00 86.38 196 ALA A CA 1
ATOM 1473 C C . ALA A 1 196 ? 22.203 -0.132 -11.012 1.00 86.38 196 ALA A C 1
ATOM 1475 O O . ALA A 1 196 ? 21.650 0.945 -11.224 1.00 86.38 196 ALA A O 1
ATOM 1476 N N . ASP A 1 197 ? 23.150 -0.656 -11.792 1.00 85.19 197 ASP A N 1
ATOM 1477 C CA . ASP A 1 197 ? 23.726 0.023 -12.951 1.00 85.19 197 ASP A CA 1
ATOM 1478 C C . ASP A 1 197 ? 22.728 0.116 -14.105 1.00 85.19 197 ASP A C 1
ATOM 1480 O O . ASP A 1 197 ? 22.659 1.146 -14.773 1.00 85.19 197 ASP A O 1
ATOM 1484 N N . VAL A 1 198 ? 21.937 -0.939 -14.347 1.00 86.06 198 VAL A N 1
ATOM 1485 C CA . VAL A 1 198 ? 20.888 -0.925 -15.382 1.00 86.06 198 VAL A CA 1
ATOM 1486 C C . VAL A 1 198 ? 19.837 0.126 -15.052 1.00 86.06 198 VAL A C 1
ATOM 1488 O O . VAL A 1 198 ? 19.493 0.935 -15.915 1.00 86.06 198 VAL A O 1
ATOM 1491 N N . ILE A 1 199 ? 19.368 0.143 -13.802 1.00 87.44 199 ILE A N 1
ATOM 1492 C CA . ILE A 1 199 ? 18.372 1.108 -13.336 1.00 87.44 199 ILE A CA 1
ATOM 1493 C C . ILE A 1 199 ? 18.948 2.524 -13.368 1.00 87.44 199 ILE A C 1
ATOM 1495 O O . ILE A 1 199 ? 18.320 3.403 -13.950 1.00 87.44 199 ILE A O 1
ATOM 1499 N N . ASP A 1 200 ? 20.148 2.757 -12.827 1.00 87.69 200 ASP A N 1
ATOM 1500 C CA . ASP A 1 200 ? 20.747 4.097 -12.816 1.00 87.69 200 ASP A CA 1
ATOM 1501 C C . ASP A 1 200 ? 20.985 4.638 -14.213 1.00 87.69 200 ASP A C 1
ATOM 1503 O O . ASP A 1 200 ? 20.725 5.811 -14.482 1.00 87.69 200 ASP A O 1
ATOM 1507 N N . ARG A 1 201 ? 21.467 3.779 -15.110 1.00 86.38 201 ARG A N 1
ATOM 1508 C CA . ARG A 1 201 ? 21.701 4.147 -16.496 1.00 86.38 201 ARG A CA 1
ATOM 1509 C C . ARG A 1 201 ? 20.390 4.519 -17.180 1.00 86.38 201 ARG A C 1
ATOM 1511 O O . ARG A 1 201 ? 20.328 5.558 -17.830 1.00 86.38 201 ARG A O 1
ATOM 1518 N N . HIS A 1 202 ? 19.351 3.700 -17.028 1.00 86.88 202 HIS A N 1
ATOM 1519 C CA . HIS A 1 202 ? 18.074 3.927 -17.700 1.00 86.88 202 HIS A CA 1
ATOM 1520 C C . HIS A 1 202 ? 17.304 5.123 -17.123 1.00 86.88 202 HIS A C 1
ATOM 1522 O O . HIS A 1 202 ? 16.726 5.907 -17.870 1.00 86.88 202 HIS A O 1
ATOM 1528 N N . LEU A 1 203 ? 17.344 5.304 -15.801 1.00 88.5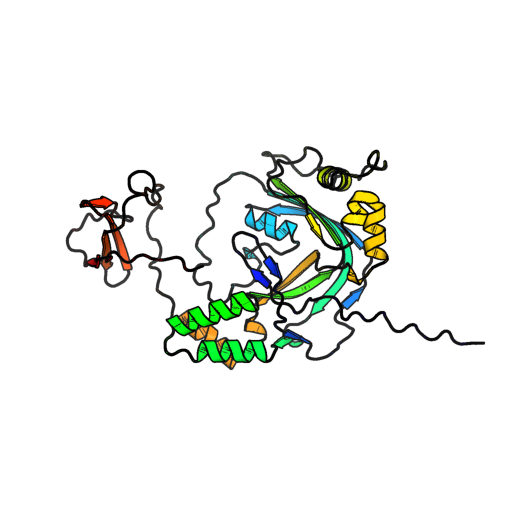0 203 LEU A N 1
ATOM 1529 C CA . LEU A 1 203 ? 16.689 6.416 -15.112 1.00 88.50 203 LEU A CA 1
ATOM 1530 C C . LEU A 1 203 ? 17.534 7.701 -15.104 1.00 88.50 203 LEU A C 1
ATOM 1532 O O . LEU A 1 203 ? 17.054 8.754 -14.675 1.00 88.50 203 LEU A O 1
ATOM 1536 N N . GLY A 1 204 ? 18.783 7.641 -15.572 1.00 87.88 204 GLY A N 1
ATOM 1537 C CA . GLY A 1 204 ? 19.720 8.762 -15.543 1.00 87.88 204 GLY A CA 1
ATOM 1538 C C . GLY A 1 204 ? 20.028 9.230 -14.119 1.00 87.88 204 GLY A C 1
ATOM 1539 O O . GLY A 1 204 ? 20.113 10.431 -13.885 1.00 87.88 204 GLY A O 1
ATOM 1540 N N . THR A 1 205 ? 20.125 8.302 -13.163 1.00 86.25 205 THR A N 1
ATOM 1541 C CA . THR A 1 205 ? 20.309 8.595 -11.729 1.00 86.25 205 THR A CA 1
ATOM 1542 C C . THR A 1 205 ? 21.702 8.280 -11.201 1.00 86.25 205 THR A C 1
ATOM 1544 O O . THR A 1 205 ? 21.950 8.421 -10.003 1.00 86.25 205 THR A O 1
ATOM 1547 N N . THR A 1 206 ? 22.638 7.913 -12.082 1.00 84.31 206 THR A N 1
ATOM 1548 C CA . THR A 1 206 ? 24.043 7.689 -11.722 1.00 84.31 206 THR A CA 1
ATOM 1549 C C . THR A 1 206 ? 24.587 8.885 -10.935 1.00 84.31 206 THR A C 1
ATOM 1551 O O . THR A 1 206 ? 24.592 10.011 -11.429 1.00 84.31 206 THR A O 1
ATOM 1554 N N . ASN A 1 207 ? 25.036 8.639 -9.702 1.00 82.69 207 ASN A N 1
ATOM 1555 C CA . ASN A 1 207 ? 25.598 9.642 -8.785 1.00 82.69 207 ASN A CA 1
ATOM 1556 C C . ASN A 1 207 ? 24.666 10.821 -8.421 1.00 82.69 207 ASN A C 1
ATOM 1558 O O . ASN A 1 207 ? 25.152 11.863 -7.988 1.00 82.69 207 ASN A O 1
ATOM 1562 N N . CYS A 1 208 ? 23.344 10.692 -8.586 1.00 80.00 208 CYS A N 1
ATOM 1563 C CA . CYS A 1 208 ? 22.408 11.808 -8.368 1.00 80.00 208 CYS A CA 1
ATOM 1564 C C . CYS A 1 208 ? 21.898 11.944 -6.926 1.00 80.00 208 CYS A C 1
ATOM 1566 O O . CYS A 1 208 ? 21.510 13.035 -6.519 1.00 80.00 208 CYS A O 1
ATOM 1568 N N . PHE A 1 209 ? 21.879 10.863 -6.148 1.00 82.12 209 PHE A N 1
ATOM 1569 C CA . PHE A 1 209 ? 21.465 10.883 -4.743 1.00 82.12 209 PHE A CA 1
ATOM 1570 C C . PHE A 1 209 ? 22.180 9.794 -3.948 1.00 82.12 209 PHE A C 1
ATOM 1572 O O . PHE A 1 209 ? 22.612 8.775 -4.495 1.00 82.12 209 PHE A O 1
ATOM 1579 N N . GLY A 1 210 ? 22.264 9.998 -2.632 1.00 82.00 210 GLY A N 1
ATOM 1580 C CA . GLY A 1 210 ? 22.638 8.937 -1.708 1.00 82.00 210 GLY A CA 1
ATOM 1581 C C . GLY A 1 210 ? 21.525 7.896 -1.698 1.00 82.00 210 GLY A C 1
ATOM 1582 O O . GLY A 1 210 ? 20.434 8.161 -1.190 1.00 82.00 210 GLY A O 1
ATOM 1583 N N . ARG A 1 211 ? 21.774 6.725 -2.293 1.00 80.38 211 ARG A N 1
ATOM 1584 C CA . ARG A 1 211 ? 20.833 5.600 -2.256 1.00 80.38 211 ARG A CA 1
ATOM 1585 C C . ARG A 1 211 ? 20.649 5.164 -0.807 1.00 80.38 211 ARG A C 1
ATOM 1587 O O . ARG A 1 211 ? 21.560 4.615 -0.194 1.00 80.38 211 ARG A O 1
ATOM 1594 N N . ARG A 1 212 ? 19.476 5.471 -0.264 1.00 79.19 212 ARG A N 1
ATOM 1595 C CA . ARG A 1 212 ? 19.043 5.044 1.070 1.00 79.19 212 ARG A CA 1
ATOM 1596 C C . ARG A 1 212 ? 18.100 3.851 0.979 1.00 79.19 212 ARG A C 1
ATOM 1598 O O . ARG A 1 212 ? 18.164 2.980 1.834 1.00 79.19 212 ARG A O 1
ATOM 1605 N N . LEU A 1 213 ? 17.293 3.799 -0.084 1.00 77.50 213 LEU A N 1
ATOM 1606 C CA . LEU A 1 213 ? 16.415 2.677 -0.387 1.00 77.50 213 LEU A CA 1
ATOM 1607 C C . LEU A 1 213 ? 16.969 1.854 -1.549 1.00 77.50 213 LEU A C 1
ATOM 1609 O O . LEU A 1 213 ? 17.685 2.358 -2.422 1.00 77.50 213 LEU A O 1
ATOM 1613 N N . GLU A 1 214 ? 16.620 0.573 -1.557 1.00 84.12 214 GLU A N 1
ATOM 1614 C CA . GLU A 1 214 ? 17.006 -0.359 -2.611 1.00 84.12 214 GLU A CA 1
ATOM 1615 C C . GLU A 1 214 ? 16.348 0.012 -3.945 1.00 84.12 214 GLU A C 1
ATOM 1617 O O . GLU A 1 214 ? 15.214 0.492 -3.992 1.00 84.12 214 GLU A O 1
ATOM 1622 N N . SER A 1 215 ? 17.054 -0.213 -5.056 1.00 89.19 215 SER A N 1
ATOM 1623 C CA . SER A 1 215 ? 16.442 -0.124 -6.385 1.00 89.19 215 SER A CA 1
ATOM 1624 C C . SER A 1 215 ? 15.429 -1.247 -6.558 1.00 89.19 215 SER A C 1
ATOM 1626 O O . SER A 1 215 ? 15.686 -2.382 -6.164 1.00 89.19 215 SER A O 1
ATOM 1628 N N . ARG A 1 216 ? 14.291 -0.943 -7.180 1.00 91.06 216 ARG A N 1
ATOM 1629 C CA . ARG A 1 216 ? 13.171 -1.876 -7.271 1.00 91.06 216 ARG A CA 1
ATOM 1630 C C . ARG A 1 216 ? 12.771 -2.127 -8.716 1.00 91.06 216 ARG A C 1
ATOM 1632 O O . ARG A 1 216 ? 12.674 -1.197 -9.514 1.00 91.06 216 ARG A O 1
ATOM 1639 N N . VAL A 1 217 ? 12.484 -3.389 -9.007 1.00 93.38 217 VAL A N 1
ATOM 1640 C CA . VAL A 1 217 ? 11.808 -3.842 -10.225 1.00 93.38 217 VAL A CA 1
ATOM 1641 C C . VAL A 1 217 ? 10.460 -4.400 -9.806 1.00 93.38 217 VAL A C 1
ATOM 1643 O O . VAL A 1 217 ? 10.374 -5.143 -8.829 1.00 93.38 217 VAL A O 1
ATOM 1646 N N . GLN A 1 218 ? 9.404 -4.027 -10.514 1.00 94.75 218 GLN A N 1
ATOM 1647 C CA . GLN A 1 218 ? 8.063 -4.526 -10.261 1.00 94.75 218 GLN A CA 1
ATOM 1648 C C . GLN A 1 218 ? 7.414 -4.937 -11.577 1.00 94.75 218 GLN A C 1
ATOM 1650 O O . GLN A 1 218 ? 7.355 -4.124 -12.491 1.00 94.75 218 GLN A O 1
ATOM 1655 N N . GLY A 1 219 ? 6.923 -6.170 -11.675 1.00 94.44 219 GLY A N 1
ATOM 1656 C CA . GLY A 1 219 ? 6.419 -6.728 -12.931 1.00 94.44 219 GLY A CA 1
ATOM 1657 C C . GLY A 1 219 ? 7.508 -7.001 -13.978 1.00 94.44 219 GLY A C 1
ATOM 1658 O O . GLY A 1 219 ? 8.670 -6.605 -13.830 1.00 94.44 219 GLY A O 1
ATOM 1659 N N . GLY A 1 220 ? 7.121 -7.704 -15.043 1.00 94.81 220 GLY A N 1
ATOM 1660 C CA . GLY A 1 220 ? 8.073 -8.309 -15.981 1.00 94.81 220 GLY A CA 1
ATOM 1661 C C . GLY A 1 220 ? 8.909 -9.416 -15.326 1.00 94.81 220 GLY A C 1
ATOM 1662 O O . GLY A 1 220 ? 8.720 -9.748 -14.155 1.00 94.81 220 GLY A O 1
ATOM 1663 N N . PHE A 1 221 ? 9.854 -9.983 -16.076 1.00 93.38 221 PHE A N 1
ATOM 1664 C CA . PHE A 1 221 ? 10.787 -10.982 -15.546 1.00 93.38 221 PHE A CA 1
ATOM 1665 C C . PHE A 1 221 ? 12.123 -10.332 -15.181 1.00 93.38 221 PHE A C 1
ATOM 1667 O O . PHE A 1 221 ? 12.817 -9.775 -16.038 1.00 93.38 221 PHE A O 1
ATOM 1674 N N . SER A 1 222 ? 12.508 -10.407 -13.905 1.00 91.06 222 SER A N 1
ATOM 1675 C CA . SER A 1 222 ? 13.790 -9.878 -13.419 1.00 91.06 222 SER A CA 1
ATOM 1676 C C . SER A 1 222 ? 14.983 -10.544 -14.101 1.00 91.06 222 SER A C 1
ATOM 1678 O O . SER A 1 222 ? 15.982 -9.891 -14.386 1.00 91.06 222 SER A O 1
ATOM 1680 N N . GLU A 1 223 ? 14.869 -11.824 -14.438 1.00 91.12 223 GLU A N 1
ATOM 1681 C CA . GLU A 1 223 ? 15.897 -12.588 -15.142 1.00 91.12 223 GLU A CA 1
ATOM 1682 C C . GLU A 1 223 ? 16.117 -12.031 -16.551 1.00 91.12 223 GLU A C 1
ATOM 1684 O O . GLU A 1 223 ? 17.255 -11.930 -17.010 1.00 91.12 223 GLU A O 1
ATOM 1689 N N . ALA A 1 224 ? 15.040 -11.609 -17.224 1.00 92.94 224 ALA A N 1
ATOM 1690 C CA . ALA A 1 224 ? 15.129 -10.978 -18.535 1.00 92.94 224 ALA A CA 1
ATOM 1691 C C . ALA A 1 224 ? 15.840 -9.617 -18.456 1.00 92.94 224 ALA A C 1
ATOM 1693 O O . ALA A 1 224 ? 16.623 -9.292 -19.348 1.00 92.94 224 ALA A O 1
ATOM 1694 N N . LEU A 1 225 ? 15.648 -8.867 -17.362 1.00 90.50 225 LEU A N 1
ATOM 1695 C CA . LEU A 1 225 ? 16.384 -7.626 -17.101 1.00 90.50 225 LEU A CA 1
ATOM 1696 C C . LEU A 1 225 ? 17.882 -7.874 -16.881 1.00 90.50 225 LEU A C 1
ATOM 1698 O O . LEU A 1 225 ? 18.716 -7.151 -17.420 1.00 90.50 225 LEU A O 1
ATOM 1702 N N . LEU A 1 226 ? 18.235 -8.893 -16.096 1.00 88.19 226 LEU A N 1
ATOM 1703 C CA . LEU A 1 226 ? 19.630 -9.190 -15.755 1.00 88.19 226 LEU A CA 1
ATOM 1704 C C . LEU A 1 226 ? 20.419 -9.765 -16.942 1.00 88.19 226 LEU A C 1
ATOM 1706 O O . LEU A 1 226 ? 21.600 -9.447 -17.102 1.00 88.19 226 LEU A O 1
ATOM 1710 N N . ASN A 1 227 ? 19.766 -10.571 -17.784 1.00 89.81 227 ASN A N 1
ATOM 1711 C CA . ASN A 1 227 ? 20.401 -11.248 -18.918 1.00 89.81 227 ASN A CA 1
ATOM 1712 C C . ASN A 1 227 ? 20.335 -10.434 -20.218 1.00 89.81 227 ASN A C 1
ATOM 1714 O O . ASN A 1 227 ? 21.307 -10.390 -20.967 1.00 89.81 227 ASN A O 1
ATOM 1718 N N . GLY A 1 228 ? 19.190 -9.802 -20.495 1.00 88.00 228 GLY A N 1
ATOM 1719 C CA . GLY A 1 228 ? 18.912 -9.071 -21.737 1.00 88.00 228 GLY A CA 1
ATOM 1720 C C . GLY A 1 228 ? 18.862 -7.551 -21.572 1.00 88.00 228 GLY A C 1
ATOM 1721 O O . GLY A 1 22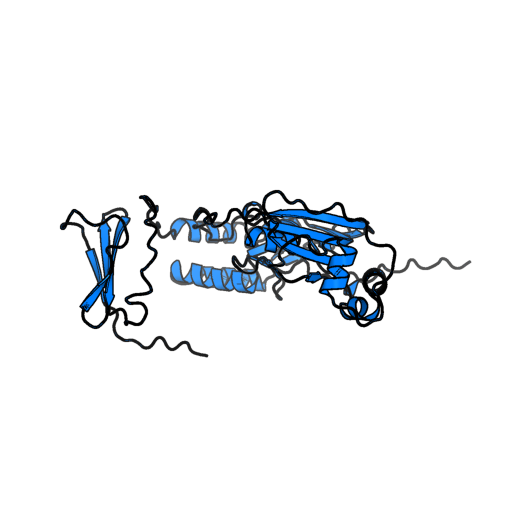8 ? 18.537 -6.835 -22.522 1.00 88.00 228 GLY A O 1
ATOM 1722 N N . GLY A 1 229 ? 19.155 -7.041 -20.373 1.00 89.31 229 GLY A N 1
ATOM 1723 C CA . GLY A 1 229 ? 19.071 -5.619 -20.068 1.00 89.31 229 GLY A CA 1
ATOM 1724 C C . GLY A 1 229 ? 17.640 -5.090 -20.166 1.00 89.31 229 GLY A C 1
ATOM 1725 O O . GLY A 1 229 ? 16.657 -5.829 -20.113 1.00 89.31 229 GLY A O 1
ATOM 1726 N N . TYR A 1 230 ? 17.524 -3.776 -20.344 1.00 90.06 230 TYR A N 1
ATOM 1727 C CA . TYR A 1 230 ? 16.230 -3.103 -20.468 1.00 90.06 230 TYR A CA 1
ATOM 1728 C C . TYR A 1 230 ? 15.368 -3.662 -21.611 1.00 90.06 230 TYR A C 1
ATOM 1730 O O . TYR A 1 230 ? 14.172 -3.859 -21.425 1.00 90.06 230 TYR A O 1
ATOM 1738 N N . ALA A 1 231 ? 15.966 -3.948 -22.773 1.00 91.56 231 ALA A N 1
ATOM 1739 C CA . ALA A 1 231 ? 15.234 -4.462 -23.929 1.00 91.56 231 ALA A CA 1
ATOM 1740 C C . ALA A 1 231 ? 14.630 -5.848 -23.653 1.00 91.56 231 ALA A C 1
ATOM 1742 O O . ALA A 1 231 ? 13.448 -6.053 -23.911 1.00 91.56 231 ALA A O 1
ATOM 1743 N N . GLY A 1 232 ? 15.407 -6.764 -23.057 1.00 92.69 232 GLY A N 1
ATOM 1744 C CA . GLY A 1 232 ? 14.909 -8.087 -22.668 1.00 92.69 232 GLY A CA 1
ATOM 1745 C C . GLY A 1 232 ? 13.779 -8.010 -21.639 1.00 92.69 232 GLY A C 1
ATOM 1746 O O . GLY A 1 232 ? 12.761 -8.688 -21.778 1.00 92.69 232 GLY A O 1
ATOM 1747 N N . TRP A 1 233 ? 13.912 -7.134 -20.640 1.00 95.12 233 TRP A N 1
ATOM 1748 C CA . TRP A 1 233 ? 12.834 -6.877 -19.685 1.00 95.12 233 TRP A CA 1
ATOM 1749 C C . TRP A 1 233 ? 11.586 -6.298 -20.356 1.00 95.12 233 TRP A C 1
ATOM 1751 O O . TRP A 1 233 ? 10.493 -6.803 -20.121 1.00 95.12 233 TRP A O 1
ATOM 1761 N N . LEU A 1 234 ? 11.725 -5.297 -21.227 1.00 95.25 234 LEU A N 1
ATOM 1762 C CA . LEU A 1 234 ? 10.592 -4.686 -21.924 1.00 95.25 234 LEU A CA 1
ATOM 1763 C C . LEU A 1 234 ? 9.832 -5.709 -22.781 1.00 95.25 234 LEU A C 1
ATOM 1765 O O . LEU A 1 234 ? 8.605 -5.771 -22.693 1.00 95.25 234 LEU A O 1
ATOM 1769 N N . SER A 1 235 ? 10.545 -6.549 -23.541 1.00 96.19 235 SER A N 1
ATOM 1770 C CA . SER A 1 235 ? 9.945 -7.669 -24.279 1.00 96.19 235 SER A CA 1
ATOM 1771 C C . SER A 1 235 ? 9.177 -8.603 -23.349 1.00 96.19 235 SER A C 1
ATOM 1773 O O . SER A 1 235 ? 8.030 -8.934 -23.637 1.00 96.19 235 SER A O 1
ATOM 1775 N N . SER A 1 236 ? 9.738 -8.940 -22.178 1.00 96.19 236 SER A N 1
ATOM 1776 C CA . SER A 1 236 ? 9.037 -9.787 -21.204 1.00 96.19 236 SER A CA 1
ATOM 1777 C C . SER A 1 236 ? 7.703 -9.193 -20.745 1.00 96.19 236 SER A C 1
ATOM 1779 O O . SER A 1 236 ? 6.734 -9.929 -20.587 1.00 96.19 236 SER A O 1
ATOM 1781 N N . VAL A 1 237 ? 7.630 -7.868 -20.592 1.00 95.69 237 VAL A N 1
ATOM 1782 C CA . VAL A 1 237 ? 6.412 -7.161 -20.177 1.00 95.69 237 VAL A CA 1
ATOM 1783 C C . VAL A 1 237 ? 5.379 -7.135 -21.302 1.00 95.69 237 VAL A C 1
ATOM 1785 O O . VAL A 1 237 ? 4.197 -7.332 -21.035 1.00 95.69 237 VAL A O 1
ATOM 1788 N N . ILE A 1 238 ? 5.801 -6.889 -22.544 1.00 94.81 238 ILE A N 1
ATOM 1789 C CA . ILE A 1 238 ? 4.906 -6.842 -23.713 1.00 94.81 238 ILE A CA 1
ATOM 1790 C C . ILE A 1 238 ? 4.313 -8.223 -23.995 1.00 94.81 238 ILE A C 1
ATOM 1792 O O . ILE A 1 238 ? 3.109 -8.356 -24.189 1.00 94.81 238 ILE A O 1
ATOM 1796 N N . GLU A 1 239 ? 5.158 -9.250 -24.000 1.00 95.12 239 GLU A N 1
ATOM 1797 C CA . GLU A 1 239 ? 4.794 -10.591 -24.458 1.00 95.12 239 GLU A CA 1
ATOM 1798 C C . GLU A 1 239 ? 4.063 -11.413 -23.386 1.00 95.12 239 GLU A C 1
ATOM 1800 O O . GLU A 1 239 ? 3.400 -12.393 -23.717 1.00 95.12 239 GLU A O 1
ATOM 1805 N N . ASN A 1 240 ? 4.151 -11.030 -22.102 1.00 94.50 240 ASN A N 1
ATOM 1806 C CA . ASN A 1 240 ? 3.623 -11.831 -20.993 1.00 94.50 240 ASN A CA 1
ATOM 1807 C C . ASN A 1 240 ? 2.707 -11.010 -20.067 1.00 94.50 240 ASN A C 1
ATOM 1809 O O . ASN A 1 240 ? 3.170 -10.507 -19.037 1.00 94.50 240 ASN A O 1
ATOM 1813 N N . PRO A 1 241 ? 1.391 -10.931 -20.349 1.00 92.94 241 PRO A N 1
ATOM 1814 C CA . PRO A 1 241 ? 0.428 -10.237 -19.489 1.00 92.94 241 PRO A CA 1
ATOM 1815 C C . PRO A 1 241 ? 0.342 -10.754 -18.049 1.00 92.94 241 PRO A C 1
ATOM 1817 O O . PRO A 1 241 ? 0.006 -10.008 -17.134 1.00 92.94 241 PRO A O 1
ATOM 1820 N N . SER A 1 242 ? 0.696 -12.021 -17.821 1.00 91.56 242 SER A N 1
ATOM 1821 C CA . SER A 1 242 ? 0.783 -12.618 -16.482 1.00 91.56 242 SER A CA 1
ATOM 1822 C C . SER A 1 242 ? 1.898 -12.021 -15.618 1.00 91.56 242 SER A C 1
ATOM 1824 O O . SER A 1 242 ? 1.872 -12.178 -14.400 1.00 91.56 242 SER A O 1
ATOM 1826 N N . SER A 1 243 ? 2.864 -11.325 -16.225 1.00 93.31 243 SER A N 1
ATOM 1827 C CA . SER A 1 243 ? 3.935 -10.619 -15.516 1.00 93.31 243 SER A CA 1
ATOM 1828 C C . SER A 1 243 ? 3.529 -9.215 -15.051 1.00 93.31 243 SER A C 1
ATOM 1830 O O . SER A 1 243 ? 4.314 -8.536 -14.383 1.00 93.31 243 SER A O 1
ATOM 1832 N N . TRP A 1 244 ? 2.331 -8.741 -15.412 1.00 95.06 244 TRP A N 1
ATOM 1833 C CA . TRP A 1 244 ? 1.870 -7.407 -15.042 1.00 95.06 244 TRP A CA 1
ATOM 1834 C C . TRP A 1 244 ? 1.492 -7.353 -13.563 1.00 95.06 244 TRP A C 1
ATOM 1836 O O . TRP A 1 244 ? 0.793 -8.213 -13.032 1.00 95.06 244 TRP A O 1
ATOM 1846 N N . THR A 1 245 ? 1.925 -6.289 -12.893 1.00 94.88 245 THR A N 1
ATOM 1847 C CA . THR A 1 245 ? 1.623 -6.032 -11.478 1.00 94.88 245 THR A CA 1
ATOM 1848 C C . THR A 1 245 ? 1.084 -4.619 -11.303 1.00 94.88 245 THR A C 1
ATOM 1850 O O . THR A 1 245 ? 1.266 -3.783 -12.183 1.00 94.88 245 THR A O 1
ATOM 1853 N N . VAL A 1 246 ? 0.429 -4.325 -10.177 1.00 95.62 246 VAL A N 1
ATOM 1854 C CA . VAL A 1 246 ? -0.085 -2.976 -9.879 1.00 95.62 246 VAL A CA 1
ATOM 1855 C C . VAL A 1 246 ? 1.071 -2.016 -9.608 1.00 95.62 246 VAL A C 1
ATOM 1857 O O . VAL A 1 246 ? 1.611 -1.987 -8.509 1.00 95.62 246 VAL A O 1
ATOM 1860 N N . ILE A 1 247 ? 1.444 -1.217 -10.602 1.00 96.62 247 ILE A N 1
ATOM 1861 C CA . ILE A 1 247 ? 2.582 -0.292 -10.545 1.00 96.62 247 ILE A CA 1
ATOM 1862 C C . ILE A 1 247 ? 2.192 1.121 -10.121 1.00 96.62 247 ILE A C 1
ATOM 1864 O O . ILE A 1 247 ? 3.068 1.927 -9.827 1.00 96.62 247 ILE A O 1
ATOM 1868 N N . LYS A 1 248 ? 0.909 1.477 -10.106 1.00 97.62 248 LYS A N 1
ATOM 1869 C CA . LYS A 1 248 ? 0.471 2.785 -9.611 1.00 97.62 248 LYS A CA 1
ATOM 1870 C C . LYS A 1 248 ? -0.917 2.685 -9.017 1.00 97.62 248 LYS A C 1
ATOM 1872 O O . LYS A 1 248 ? -1.782 2.044 -9.598 1.00 97.62 248 LYS A O 1
ATOM 1877 N N . VAL A 1 249 ? -1.140 3.353 -7.896 1.00 97.69 249 VAL A N 1
ATOM 1878 C CA . VAL A 1 249 ? -2.435 3.467 -7.234 1.00 97.69 249 VAL A CA 1
ATOM 1879 C C . VAL A 1 249 ? -2.769 4.947 -7.115 1.00 97.69 249 VAL A C 1
ATOM 1881 O O . VAL A 1 249 ? -2.025 5.729 -6.534 1.00 97.69 249 VAL A O 1
ATOM 1884 N N . HIS A 1 250 ? -3.900 5.345 -7.684 1.00 97.19 250 HIS A N 1
ATOM 1885 C CA . HIS A 1 250 ? -4.397 6.718 -7.634 1.00 97.19 250 HIS A CA 1
ATOM 1886 C C . HIS A 1 250 ? -5.421 6.915 -6.521 1.00 97.19 250 HIS A C 1
ATOM 1888 O O . HIS A 1 250 ? -5.463 7.974 -5.898 1.00 97.19 250 HIS A O 1
ATOM 1894 N N . ARG A 1 251 ? -6.262 5.904 -6.276 1.00 96.81 251 ARG A N 1
ATOM 1895 C CA . ARG A 1 251 ? -7.341 5.970 -5.288 1.00 96.81 251 ARG A CA 1
ATOM 1896 C C . ARG A 1 251 ? -7.510 4.636 -4.587 1.00 96.81 251 ARG A C 1
ATOM 1898 O O . ARG A 1 251 ? -7.487 3.587 -5.229 1.00 96.81 251 ARG A O 1
ATOM 1905 N N . VAL A 1 252 ? -7.776 4.713 -3.290 1.00 97.00 252 VAL A N 1
ATOM 1906 C CA . VAL A 1 252 ? -8.150 3.579 -2.445 1.00 97.00 252 VAL A CA 1
ATOM 1907 C C . VAL A 1 252 ? -9.383 3.935 -1.621 1.00 97.00 252 VAL A C 1
ATOM 1909 O O . VAL A 1 252 ? -9.716 5.114 -1.485 1.00 97.00 252 VAL A O 1
ATOM 1912 N N . VAL A 1 253 ? -10.035 2.928 -1.052 1.00 96.31 253 VAL A N 1
ATOM 1913 C CA . VAL A 1 253 ? -11.063 3.099 -0.014 1.00 96.31 253 VAL A CA 1
ATOM 1914 C C . VAL A 1 253 ? -10.742 2.239 1.203 1.00 96.31 253 VAL A C 1
ATOM 1916 O O . VAL A 1 253 ? -10.118 1.187 1.032 1.00 96.31 253 VAL A O 1
ATOM 1919 N N . PRO A 1 254 ? -11.146 2.646 2.419 1.00 96.56 254 PRO A N 1
ATOM 1920 C CA . PRO A 1 254 ? -11.136 1.770 3.582 1.00 96.56 254 PRO A CA 1
ATOM 1921 C C . PRO A 1 254 ? -11.833 0.445 3.288 1.00 96.56 254 PRO A C 1
ATOM 1923 O O . PRO A 1 254 ? -12.888 0.406 2.657 1.00 96.56 254 PRO A O 1
ATOM 1926 N N . ILE A 1 255 ? -11.288 -0.651 3.806 1.00 96.62 255 ILE A N 1
ATOM 1927 C CA . ILE A 1 255 ? -11.917 -1.973 3.689 1.00 96.62 255 ILE A CA 1
ATOM 1928 C C . ILE A 1 255 ? -13.298 -2.020 4.375 1.00 96.62 255 ILE A C 1
ATOM 1930 O O . ILE A 1 255 ? -14.139 -2.852 4.058 1.00 96.62 255 ILE A O 1
ATOM 1934 N N . THR A 1 256 ? -13.570 -1.103 5.303 1.00 96.81 256 THR A N 1
ATOM 1935 C CA . THR A 1 256 ? -14.874 -0.953 5.961 1.00 96.81 256 THR A CA 1
ATOM 1936 C C . THR A 1 256 ? -15.943 -0.335 5.055 1.00 96.81 256 THR A C 1
ATOM 1938 O O . THR A 1 256 ? -17.135 -0.498 5.317 1.00 96.81 256 THR A O 1
ATOM 1941 N N . ASP A 1 257 ? -15.554 0.341 3.970 1.00 96.25 257 ASP A N 1
ATOM 1942 C CA . ASP A 1 257 ? -16.492 1.008 3.056 1.00 96.25 257 ASP A CA 1
ATOM 1943 C C . ASP A 1 257 ? -17.233 0.022 2.150 1.00 96.25 257 ASP A C 1
ATOM 1945 O O . ASP A 1 257 ? -18.275 0.358 1.587 1.00 96.25 257 ASP A O 1
ATOM 1949 N N . ILE A 1 258 ? -16.734 -1.210 2.032 1.00 96.50 258 ILE A N 1
ATOM 1950 C CA . ILE A 1 258 ? -17.424 -2.279 1.303 1.00 96.50 258 ILE A CA 1
ATOM 1951 C C . ILE A 1 258 ? -18.376 -3.086 2.195 1.00 96.50 258 ILE A C 1
ATOM 1953 O O . ILE A 1 258 ? -19.212 -3.820 1.674 1.00 96.50 258 ILE A O 1
ATOM 1957 N N . LEU A 1 259 ? -18.288 -2.951 3.523 1.00 97.31 259 LEU A N 1
ATOM 1958 C CA . LEU A 1 259 ? -19.229 -3.577 4.454 1.00 97.31 259 LEU A CA 1
ATOM 1959 C C . LEU A 1 259 ? -20.601 -2.900 4.380 1.00 97.31 259 LEU A C 1
ATOM 1961 O O . LEU A 1 259 ? -20.719 -1.747 3.947 1.00 97.31 259 LEU A O 1
ATOM 1965 N N . ASP A 1 260 ? -21.638 -3.604 4.836 1.00 97.38 260 ASP A N 1
ATOM 1966 C CA . ASP A 1 260 ? -22.957 -3.000 4.988 1.00 97.38 260 ASP A CA 1
ATOM 1967 C C . ASP A 1 260 ? -22.953 -1.864 6.029 1.00 97.38 260 ASP A C 1
ATOM 1969 O O . ASP A 1 260 ? -22.055 -1.733 6.868 1.00 97.38 260 ASP A O 1
ATOM 1973 N N . ASN A 1 261 ? -23.983 -1.018 5.965 1.00 97.38 261 ASN A N 1
ATOM 1974 C CA . ASN A 1 261 ? -24.085 0.151 6.835 1.00 97.38 261 ASN A CA 1
ATOM 1975 C C . ASN A 1 261 ? -24.149 -0.226 8.321 1.00 97.38 261 ASN A C 1
ATOM 1977 O O . ASN A 1 261 ? -23.643 0.520 9.153 1.00 97.38 261 ASN A O 1
ATOM 1981 N N . LYS A 1 262 ? -24.750 -1.371 8.666 1.00 98.06 262 LYS A N 1
ATOM 1982 C CA . LYS A 1 262 ? -24.910 -1.794 10.059 1.00 98.06 262 LYS A CA 1
ATOM 1983 C C . LYS A 1 262 ? -23.547 -2.124 10.668 1.00 98.06 262 LYS A C 1
ATOM 1985 O O . LYS A 1 262 ? -23.218 -1.582 11.721 1.00 98.06 262 LYS A O 1
ATOM 1990 N N . LEU A 1 263 ? -22.747 -2.956 9.999 1.00 98.06 263 LEU A N 1
ATOM 1991 C CA . LEU A 1 263 ? -21.404 -3.325 10.451 1.00 98.06 263 LEU A CA 1
ATOM 1992 C C . LEU A 1 263 ? -20.476 -2.114 10.476 1.00 98.06 263 LEU A C 1
ATOM 1994 O O . LEU A 1 263 ? -19.751 -1.916 11.449 1.00 98.06 263 LEU A O 1
ATOM 1998 N N . ARG A 1 264 ? -20.539 -1.256 9.450 1.00 96.62 264 ARG A N 1
ATOM 1999 C CA . ARG A 1 264 ? -19.743 -0.024 9.408 1.00 96.62 264 ARG A CA 1
ATOM 2000 C C . ARG A 1 264 ? -20.028 0.875 10.606 1.00 96.62 264 ARG A C 1
ATOM 2002 O O . ARG A 1 264 ? -19.092 1.288 11.284 1.00 96.62 264 ARG A O 1
ATOM 2009 N N . THR A 1 265 ? -21.304 1.120 10.905 1.00 96.06 265 THR A N 1
ATOM 2010 C CA . THR A 1 265 ? -21.703 1.932 12.060 1.00 96.06 265 THR A CA 1
ATOM 2011 C C . THR A 1 265 ? -21.276 1.291 13.379 1.00 96.06 265 THR A C 1
ATOM 2013 O O . THR A 1 265 ? -20.834 2.008 14.268 1.00 96.06 265 THR A O 1
ATOM 2016 N N . GLN A 1 266 ? -21.347 -0.036 13.519 1.00 97.12 266 GLN A N 1
ATOM 2017 C CA . GLN A 1 266 ? -20.868 -0.716 14.728 1.00 97.12 266 GLN A CA 1
ATOM 2018 C C . GLN A 1 266 ? -19.355 -0.561 14.925 1.00 97.12 266 GLN A C 1
ATOM 2020 O O . GLN A 1 266 ? -18.918 -0.258 16.032 1.00 97.12 266 GLN A O 1
ATOM 2025 N N . ILE A 1 267 ? -18.560 -0.710 13.862 1.00 95.56 267 ILE A N 1
ATOM 2026 C CA . ILE A 1 267 ? -17.104 -0.507 13.911 1.00 95.56 267 ILE A CA 1
ATOM 2027 C C . ILE A 1 267 ? -16.779 0.949 14.271 1.00 95.56 267 ILE A C 1
ATOM 2029 O O . ILE A 1 267 ? -15.950 1.206 15.142 1.00 95.56 267 ILE A O 1
ATOM 2033 N N . GLU A 1 268 ? -17.450 1.909 13.634 1.00 92.75 268 GLU A N 1
ATOM 2034 C CA . GLU A 1 268 ? -17.269 3.335 13.913 1.00 92.75 268 GLU A CA 1
ATOM 2035 C C . GLU A 1 268 ? -17.641 3.679 15.362 1.00 92.75 268 GLU A C 1
ATOM 2037 O O . GLU A 1 268 ? -16.880 4.348 16.063 1.00 92.75 268 GLU A O 1
ATOM 2042 N N . GLN A 1 269 ? -18.770 3.166 15.855 1.00 93.12 269 GLN A N 1
ATOM 2043 C CA . GLN A 1 269 ? -19.193 3.320 17.248 1.00 93.12 269 GLN A CA 1
ATOM 2044 C C . GLN A 1 269 ? -18.191 2.700 18.218 1.00 93.12 269 GLN A C 1
ATOM 2046 O O . GLN A 1 269 ? -17.874 3.298 19.244 1.00 93.12 269 GLN A O 1
ATOM 2051 N N . LEU A 1 270 ? -17.652 1.526 17.898 1.00 93.00 270 LEU A N 1
ATOM 2052 C CA . LEU A 1 270 ? -16.674 0.854 18.741 1.00 93.00 270 LEU A CA 1
ATOM 2053 C C . LEU A 1 270 ? -15.406 1.699 18.902 1.00 93.00 270 LEU A C 1
ATOM 2055 O O . LEU A 1 270 ? -14.964 1.933 20.028 1.00 93.00 270 LEU A O 1
ATOM 2059 N N . TYR A 1 271 ? -14.856 2.223 17.805 1.00 89.38 271 TYR A N 1
ATOM 2060 C CA . TYR A 1 271 ? -13.673 3.079 17.879 1.00 89.38 271 TYR A CA 1
ATOM 2061 C C . TYR A 1 271 ? -13.972 4.456 18.483 1.00 89.38 271 TYR A C 1
ATOM 2063 O O . TYR A 1 271 ? -13.124 4.979 19.198 1.00 89.38 271 TYR A O 1
ATOM 2071 N N . THR A 1 272 ? -15.174 5.013 18.287 1.00 86.31 272 THR A N 1
ATOM 2072 C CA . THR A 1 272 ? -15.577 6.307 18.875 1.00 86.31 272 THR A CA 1
ATOM 2073 C C . THR A 1 272 ? -15.908 6.255 20.365 1.00 86.31 272 THR A C 1
ATOM 2075 O O . THR A 1 272 ? -15.660 7.216 21.089 1.00 86.31 272 THR A O 1
ATOM 2078 N N . THR A 1 273 ? -16.422 5.135 20.862 1.00 82.75 273 THR A N 1
ATOM 2079 C CA . THR A 1 273 ? -16.739 4.955 22.290 1.00 82.75 273 THR A CA 1
ATOM 2080 C C . THR A 1 273 ? -15.548 4.463 23.101 1.00 82.75 273 THR A C 1
ATOM 2082 O O . THR A 1 273 ? -15.446 4.752 24.290 1.00 82.75 273 THR A O 1
ATOM 2085 N N . THR A 1 274 ? -14.623 3.750 22.459 1.00 71.69 274 THR A N 1
ATOM 2086 C CA . THR A 1 274 ? -13.448 3.157 23.112 1.00 71.69 274 THR A CA 1
ATOM 2087 C C . THR A 1 274 ? -12.197 3.997 22.908 1.00 71.69 274 THR A C 1
ATOM 2089 O O . THR A 1 274 ? -11.091 3.508 23.140 1.00 71.69 274 THR A O 1
ATOM 2092 N N . PHE A 1 275 ? -12.336 5.268 22.509 1.00 59.16 275 PHE A N 1
ATOM 2093 C CA . PHE A 1 275 ? -11.242 6.214 22.670 1.00 59.16 275 PHE A CA 1
ATOM 2094 C C . PHE A 1 275 ? -10.871 6.219 24.153 1.00 59.16 275 PHE A C 1
ATOM 2096 O O . PHE A 1 275 ? -11.482 6.892 24.981 1.00 59.16 275 PHE A O 1
ATOM 2103 N N . ILE A 1 276 ? -9.816 5.472 24.481 1.00 53.59 276 ILE A N 1
ATOM 2104 C CA . ILE A 1 276 ? -8.940 5.813 25.582 1.00 53.59 276 ILE A CA 1
ATOM 2105 C C . ILE A 1 276 ? -8.597 7.259 25.276 1.00 53.59 276 ILE A C 1
ATOM 2107 O O . ILE A 1 276 ? -7.878 7.523 24.309 1.00 53.59 276 ILE A O 1
ATOM 2111 N N . HIS A 1 277 ? -9.193 8.193 26.017 1.00 47.44 277 HIS A N 1
ATOM 2112 C CA . HIS A 1 277 ? -8.795 9.584 25.985 1.00 47.44 277 HIS A CA 1
ATOM 2113 C C . HIS A 1 277 ? -7.314 9.592 26.350 1.00 47.44 277 HIS A C 1
ATOM 2115 O O . HIS A 1 277 ? -6.945 9.665 27.522 1.00 47.44 277 HIS A O 1
ATOM 2121 N N . ARG A 1 278 ? -6.439 9.468 25.344 1.00 47.81 278 ARG A N 1
ATOM 2122 C CA . ARG A 1 278 ? -5.058 9.881 25.479 1.00 47.81 278 ARG A CA 1
ATOM 2123 C C . ARG A 1 278 ? -5.195 11.342 25.821 1.00 47.81 278 ARG A C 1
ATOM 2125 O O . ARG A 1 278 ? -5.630 12.138 24.989 1.00 47.81 278 ARG A O 1
ATOM 2132 N N . SER A 1 279 ? -4.942 11.656 27.085 1.00 46.28 279 SER A N 1
ATOM 2133 C CA . SER A 1 279 ? -4.880 13.035 27.519 1.00 46.28 279 SER A CA 1
ATOM 2134 C C . SER A 1 279 ? -3.983 13.747 26.508 1.00 46.28 279 SER A C 1
ATOM 2136 O O . SER A 1 279 ? -2.903 13.215 26.226 1.00 46.28 279 SER A O 1
ATOM 2138 N N . PRO A 1 280 ? -4.437 14.851 25.882 1.00 47.19 280 PRO A N 1
ATOM 2139 C CA . PRO A 1 280 ? -3.616 15.558 24.914 1.00 47.19 280 PRO A CA 1
ATOM 2140 C C . PRO A 1 280 ? -2.236 15.755 25.532 1.00 47.19 280 PRO A C 1
ATOM 2142 O O . PRO A 1 280 ? -2.136 16.086 26.717 1.00 47.19 280 PRO A O 1
ATOM 2145 N N . ALA A 1 281 ? -1.183 15.478 24.763 1.00 45.62 281 ALA A N 1
ATOM 2146 C CA . ALA A 1 281 ? 0.173 15.766 25.195 1.00 45.62 281 ALA A CA 1
ATOM 2147 C C . ALA A 1 281 ? 0.282 17.290 25.326 1.00 45.62 281 ALA A C 1
ATOM 2149 O O . ALA A 1 281 ? 0.508 18.005 24.355 1.00 45.62 281 ALA A O 1
ATOM 2150 N N . VAL A 1 282 ? -0.013 17.804 26.514 1.00 44.06 282 VAL A N 1
ATOM 2151 C CA . VAL A 1 282 ? 0.143 19.214 26.851 1.00 44.06 282 VAL A CA 1
ATOM 2152 C C . VAL A 1 282 ? 1.616 19.399 27.257 1.00 44.06 282 VAL A C 1
ATOM 2154 O O . VAL A 1 282 ? 2.227 18.480 27.795 1.00 44.06 282 VAL A O 1
ATOM 2157 N N . GLY A 1 283 ? 2.206 20.566 26.993 1.00 50.81 283 GLY A N 1
ATOM 2158 C CA . GLY A 1 283 ? 3.604 20.872 27.335 1.00 50.81 283 GLY A CA 1
ATOM 2159 C C . GLY A 1 283 ? 4.589 20.737 26.172 1.00 50.81 283 GLY A C 1
ATOM 2160 O O . GLY A 1 283 ? 4.337 20.056 25.181 1.00 50.81 283 GLY A O 1
ATOM 2161 N N . THR A 1 284 ? 5.725 21.428 26.275 1.00 47.50 284 THR A N 1
ATOM 2162 C CA . THR A 1 284 ? 6.828 21.288 25.321 1.00 47.50 284 THR A CA 1
ATOM 2163 C C . THR A 1 284 ? 7.449 19.897 25.475 1.00 47.50 284 THR A C 1
ATOM 2165 O O . THR A 1 284 ? 7.826 19.534 26.596 1.00 47.50 284 THR A O 1
ATOM 2168 N N . PRO A 1 285 ? 7.581 19.107 24.388 1.00 52.50 285 PRO A N 1
ATOM 2169 C CA . PRO A 1 285 ? 8.266 17.823 24.441 1.00 52.50 285 PRO A CA 1
ATOM 2170 C C . PRO A 1 285 ? 9.665 18.048 25.011 1.00 52.50 285 PRO A C 1
ATOM 2172 O O . PRO A 1 285 ? 10.491 18.709 24.381 1.00 52.50 285 PRO A O 1
ATOM 2175 N N . HIS A 1 286 ? 9.936 17.551 26.216 1.00 52.41 286 HIS A N 1
ATOM 2176 C CA . HIS A 1 286 ? 11.301 17.561 26.720 1.00 52.41 286 HIS A CA 1
ATOM 2177 C C . HIS A 1 286 ? 12.101 16.593 25.843 1.00 52.41 286 HIS A C 1
ATOM 2179 O O . HIS A 1 286 ? 11.705 15.445 25.651 1.00 52.41 286 HIS A O 1
ATOM 2185 N N . GLY A 1 287 ? 13.196 17.079 25.249 1.00 49.94 287 GLY A N 1
ATOM 2186 C CA . GLY A 1 287 ? 14.010 16.337 24.274 1.00 49.94 287 GLY A CA 1
ATOM 2187 C C . GLY A 1 287 ? 14.682 15.075 24.825 1.00 49.94 287 GLY A C 1
ATOM 2188 O O . GLY A 1 287 ? 15.294 14.327 24.070 1.00 49.94 287 GLY A O 1
ATOM 2189 N N . LEU A 1 288 ? 14.543 14.819 26.123 1.00 49.44 288 LEU A N 1
ATOM 2190 C CA . LEU A 1 288 ? 14.942 13.580 26.762 1.00 49.44 288 LEU A CA 1
ATOM 2191 C C . LEU A 1 288 ? 13.772 12.599 26.638 1.00 49.44 288 LEU A C 1
ATOM 2193 O O . LEU A 1 288 ? 12.831 12.624 27.431 1.00 49.44 288 LEU A O 1
ATOM 2197 N N . GLY A 1 289 ? 13.825 11.739 25.616 1.00 53.97 289 GLY A N 1
ATOM 2198 C CA . GLY A 1 289 ? 13.069 10.485 25.645 1.00 53.97 289 GLY A CA 1
ATOM 2199 C C . GLY A 1 289 ? 13.420 9.688 26.906 1.00 53.97 289 GLY A C 1
ATOM 2200 O O . GLY A 1 289 ? 14.349 10.054 27.626 1.00 53.97 289 GLY A O 1
ATOM 2201 N N . PHE A 1 290 ? 12.678 8.612 27.186 1.00 58.12 290 PHE A N 1
ATOM 2202 C CA . PHE A 1 290 ? 13.046 7.647 28.230 1.00 58.12 290 PHE A CA 1
ATOM 2203 C C . PHE A 1 290 ? 14.565 7.442 28.201 1.00 58.12 290 PHE A C 1
ATOM 2205 O O . PHE A 1 290 ? 15.085 7.006 27.176 1.00 58.12 290 PHE A O 1
ATOM 2212 N N . ASP A 1 291 ? 15.266 7.845 29.266 1.00 52.12 291 ASP A N 1
ATOM 2213 C CA . ASP A 1 291 ? 16.720 7.715 29.363 1.00 52.12 291 ASP A CA 1
ATOM 2214 C C . ASP A 1 291 ? 17.057 6.223 29.421 1.00 52.12 291 ASP A C 1
ATOM 2216 O O . ASP A 1 291 ? 17.163 5.602 30.480 1.00 52.12 291 ASP A O 1
ATOM 2220 N N . SER A 1 292 ? 17.138 5.621 28.239 1.00 51.81 292 SER A N 1
ATOM 2221 C CA . SER A 1 292 ? 17.364 4.199 28.043 1.00 51.81 292 SER A CA 1
ATOM 2222 C C . SER A 1 292 ? 18.810 3.815 28.335 1.00 51.81 292 SER A C 1
ATOM 2224 O O . SER A 1 292 ? 19.143 2.635 28.267 1.00 51.81 292 SER A O 1
ATOM 2226 N N . THR A 1 293 ? 19.684 4.777 28.650 1.00 56.53 293 THR A N 1
ATOM 2227 C CA . THR A 1 293 ? 21.123 4.526 28.746 1.00 56.53 293 THR A CA 1
ATOM 2228 C C . THR A 1 293 ? 21.572 4.178 30.161 1.00 56.53 293 THR A C 1
ATOM 2230 O O . THR A 1 293 ? 22.377 3.265 30.326 1.00 56.53 293 THR A O 1
ATOM 2233 N N . VAL A 1 294 ? 21.010 4.813 31.197 1.00 65.69 294 VAL A N 1
ATOM 2234 C CA . VAL A 1 294 ? 21.472 4.602 32.586 1.00 65.69 294 VAL A CA 1
ATOM 2235 C C . VAL A 1 294 ? 20.777 3.412 33.264 1.00 65.69 294 VAL A C 1
ATOM 2237 O O . VAL A 1 294 ? 21.364 2.740 34.117 1.00 65.69 294 VAL A O 1
ATOM 2240 N N . HIS A 1 295 ? 19.538 3.099 32.867 1.00 69.19 295 HIS A N 1
ATOM 2241 C CA . HIS A 1 295 ? 18.724 2.066 33.523 1.00 69.19 295 HIS A CA 1
ATOM 2242 C C . HIS A 1 295 ? 18.103 1.028 32.579 1.00 69.19 295 HIS A C 1
ATOM 2244 O O . HIS A 1 295 ? 17.381 0.155 33.053 1.00 69.19 295 HIS A O 1
ATOM 2250 N N . GLY A 1 296 ? 18.423 1.052 31.278 1.00 66.38 296 GLY A N 1
ATOM 2251 C CA . GLY A 1 296 ? 17.801 0.177 30.273 1.00 66.38 296 GLY A CA 1
ATOM 2252 C C . GLY A 1 296 ? 17.953 -1.332 30.515 1.00 66.38 296 GLY A C 1
ATOM 2253 O O . GLY A 1 296 ? 17.146 -2.108 30.017 1.00 66.38 296 GLY A O 1
ATOM 2254 N N . LEU A 1 297 ? 18.947 -1.760 31.304 1.00 75.19 297 LEU A N 1
ATOM 2255 C CA . LEU A 1 297 ? 19.164 -3.172 31.659 1.00 75.19 297 LEU A CA 1
ATOM 2256 C C . LEU A 1 297 ? 18.502 -3.599 32.978 1.00 75.19 297 LEU A C 1
ATOM 2258 O O . LEU A 1 297 ? 18.564 -4.775 33.335 1.00 75.19 297 LEU A O 1
ATOM 2262 N N . ARG A 1 298 ? 17.910 -2.675 33.744 1.00 81.31 298 ARG A N 1
ATOM 2263 C CA . ARG A 1 298 ? 17.285 -3.019 35.026 1.00 81.31 298 ARG A CA 1
ATOM 2264 C C . ARG A 1 298 ? 15.835 -3.437 34.816 1.00 81.31 298 ARG A C 1
ATOM 2266 O O . ARG A 1 298 ? 15.092 -2.801 34.076 1.00 81.31 298 ARG A O 1
ATOM 2273 N N . THR A 1 299 ? 15.410 -4.480 35.523 1.00 83.44 299 THR A N 1
ATOM 2274 C CA . THR A 1 299 ? 14.003 -4.893 35.556 1.00 83.44 299 THR A CA 1
ATOM 2275 C C . THR A 1 299 ? 13.159 -3.807 36.215 1.00 83.44 299 THR A C 1
ATOM 2277 O O . THR A 1 299 ? 13.532 -3.282 37.265 1.00 83.44 299 THR A O 1
ATOM 2280 N N . ILE A 1 300 ? 12.020 -3.469 35.614 1.00 86.25 300 ILE A N 1
ATOM 2281 C CA . ILE A 1 300 ? 11.063 -2.537 36.210 1.00 86.25 300 ILE A CA 1
ATOM 2282 C C . ILE A 1 300 ? 10.342 -3.245 37.361 1.00 86.25 300 ILE A C 1
ATOM 2284 O O . ILE A 1 300 ? 9.764 -4.310 37.171 1.00 86.25 300 ILE A O 1
ATOM 2288 N N . GLU A 1 301 ? 10.366 -2.641 38.546 1.00 91.25 301 GLU A N 1
ATOM 2289 C CA . GLU A 1 301 ? 9.672 -3.131 39.742 1.00 91.25 301 GLU A CA 1
ATOM 2290 C C . GLU A 1 301 ? 8.295 -2.473 39.890 1.00 91.25 301 GLU A C 1
ATOM 2292 O O . GLU A 1 301 ? 7.316 -3.109 40.283 1.00 91.25 301 GLU A O 1
ATOM 2297 N N . ARG A 1 302 ? 8.201 -1.174 39.585 1.00 91.88 302 ARG A N 1
ATOM 2298 C CA . ARG A 1 302 ? 6.994 -0.390 39.838 1.00 91.88 302 ARG A CA 1
ATOM 2299 C C . ARG A 1 302 ? 6.874 0.777 38.872 1.00 91.88 302 ARG A C 1
ATOM 2301 O O . ARG A 1 302 ? 7.841 1.486 38.618 1.00 91.88 302 ARG A O 1
ATOM 2308 N N . ILE A 1 303 ? 5.664 1.021 38.391 1.00 89.94 303 ILE A N 1
ATOM 2309 C CA . ILE A 1 303 ? 5.314 2.221 37.634 1.00 89.94 303 ILE A CA 1
ATOM 2310 C C . ILE A 1 303 ? 4.321 3.008 38.479 1.00 89.94 303 ILE A C 1
ATOM 2312 O O . ILE A 1 303 ? 3.262 2.500 38.840 1.00 89.94 303 ILE A O 1
ATOM 2316 N N . LYS A 1 304 ? 4.669 4.246 38.820 1.00 91.19 304 LYS A N 1
ATOM 2317 C CA . LYS A 1 304 ? 3.769 5.164 39.516 1.00 91.19 304 LYS A CA 1
ATOM 2318 C C . LYS A 1 304 ? 3.243 6.179 38.519 1.00 91.19 304 LYS A C 1
ATOM 2320 O O . LYS A 1 304 ? 4.028 6.844 37.844 1.00 91.19 304 LYS A O 1
ATOM 2325 N N . ILE A 1 305 ? 1.924 6.276 38.435 1.00 88.38 305 ILE A N 1
ATOM 2326 C CA . ILE A 1 305 ? 1.233 7.196 37.541 1.00 88.38 305 ILE A CA 1
ATOM 2327 C C . ILE A 1 305 ? 0.512 8.211 38.413 1.00 88.38 305 ILE A C 1
ATOM 2329 O O . ILE A 1 305 ? -0.344 7.851 39.219 1.00 88.38 305 ILE A O 1
ATOM 2333 N N . TRP A 1 306 ? 0.859 9.481 38.256 1.00 88.38 306 TRP A N 1
ATOM 2334 C CA . TRP A 1 306 ? 0.094 10.575 38.836 1.00 88.38 306 TRP A CA 1
ATOM 2335 C C . TRP A 1 306 ? -0.946 11.028 37.838 1.00 88.38 306 TRP A C 1
ATOM 2337 O O . TRP A 1 306 ? -0.660 11.176 36.649 1.00 88.38 306 TRP A O 1
ATOM 2347 N N . PHE A 1 307 ? -2.147 11.289 38.325 1.00 83.38 307 PHE A N 1
ATOM 2348 C CA . PHE A 1 307 ? -3.248 11.747 37.504 1.00 83.38 307 PHE A CA 1
ATOM 2349 C C . PHE A 1 307 ? -4.073 12.798 38.247 1.00 83.38 307 PHE A C 1
ATOM 2351 O O . PHE A 1 307 ? -3.882 13.102 39.423 1.00 83.38 307 PHE A O 1
ATOM 2358 N N . SER A 1 308 ? -4.955 13.422 37.491 1.00 79.44 308 SER A N 1
ATOM 2359 C CA . SER A 1 308 ? -6.062 14.240 37.970 1.00 79.44 308 SER A CA 1
ATOM 2360 C C . SER A 1 308 ? -7.340 13.717 37.339 1.00 79.44 308 SER A C 1
ATOM 2362 O O . SER A 1 308 ? -7.266 12.912 36.411 1.00 79.44 308 SER A O 1
ATOM 2364 N N . ASP A 1 309 ? -8.478 14.248 37.767 1.00 74.56 309 ASP A N 1
ATOM 2365 C CA . ASP A 1 309 ? -9.821 13.845 37.335 1.00 74.56 309 ASP A CA 1
ATOM 2366 C C . ASP A 1 309 ? -10.003 13.751 35.809 1.00 74.56 309 ASP A C 1
ATOM 2368 O O . ASP A 1 309 ? -10.868 13.029 35.332 1.00 74.56 309 ASP A O 1
ATOM 2372 N N . SER A 1 310 ? -9.183 14.461 35.028 1.00 68.19 310 SER A N 1
ATOM 2373 C CA . SER A 1 310 ? -9.277 14.506 33.566 1.00 68.19 310 SER A CA 1
ATOM 2374 C C . SER A 1 310 ? -8.044 14.019 32.801 1.00 68.19 310 SER A C 1
ATOM 2376 O O . SER A 1 310 ? -8.085 13.986 31.569 1.00 68.19 310 SER A O 1
ATOM 2378 N N . ARG A 1 311 ? -6.923 13.691 33.466 1.00 68.94 311 ARG A N 1
ATOM 2379 C CA . ARG A 1 311 ? -5.676 13.344 32.753 1.00 68.94 311 ARG A CA 1
ATOM 2380 C C . ARG A 1 311 ? -4.589 12.700 33.597 1.00 68.94 311 ARG A C 1
ATOM 2382 O O . ARG A 1 311 ? -4.439 13.037 34.771 1.00 68.94 311 ARG A O 1
ATOM 2389 N N . ILE A 1 312 ? -3.740 11.909 32.940 1.00 77.88 312 ILE A N 1
ATOM 2390 C CA . ILE A 1 312 ? -2.419 11.530 33.461 1.00 77.88 312 ILE A CA 1
ATOM 2391 C C . ILE A 1 312 ? -1.530 12.781 33.489 1.00 77.88 312 ILE A C 1
ATOM 2393 O O . ILE A 1 312 ? -1.471 13.533 32.517 1.00 77.88 312 ILE A O 1
ATOM 2397 N N . ARG A 1 313 ? -0.877 13.028 34.627 1.00 79.31 313 ARG A N 1
ATOM 2398 C CA . ARG A 1 313 ? 0.013 14.173 34.859 1.00 79.31 313 ARG A CA 1
ATOM 2399 C C . ARG A 1 313 ? 1.473 13.807 34.679 1.00 79.31 313 ARG A C 1
ATOM 2401 O O . ARG A 1 313 ? 2.160 14.507 33.952 1.00 79.31 313 ARG A O 1
ATOM 2408 N N . ASP A 1 314 ? 1.914 12.730 35.319 1.00 82.00 314 ASP A N 1
ATOM 2409 C CA . ASP A 1 314 ? 3.314 12.320 35.356 1.00 82.00 314 ASP A CA 1
ATOM 2410 C C . ASP A 1 314 ? 3.423 10.800 35.509 1.00 82.00 314 ASP A C 1
ATOM 2412 O O . ASP A 1 314 ? 2.525 10.148 36.048 1.00 82.00 314 ASP A O 1
ATOM 2416 N N . ILE A 1 315 ? 4.543 10.234 35.061 1.00 86.19 315 ILE A N 1
ATOM 2417 C CA . ILE A 1 315 ? 4.862 8.809 35.209 1.00 86.19 315 ILE A CA 1
ATOM 2418 C C . ILE A 1 315 ? 6.273 8.686 35.779 1.00 86.19 315 ILE A C 1
ATOM 2420 O O . ILE A 1 315 ? 7.194 9.305 35.262 1.00 86.19 315 ILE A O 1
ATOM 2424 N N . SER A 1 316 ? 6.486 7.870 36.806 1.00 89.00 316 SER A N 1
ATOM 2425 C CA . SER A 1 316 ? 7.832 7.491 37.254 1.00 89.00 316 SER A CA 1
ATOM 2426 C C . SER A 1 316 ? 7.978 5.985 37.248 1.00 89.00 316 SER A C 1
ATOM 2428 O O . SER A 1 316 ? 7.036 5.265 37.586 1.00 89.00 316 SER A O 1
ATOM 2430 N N . VAL A 1 317 ? 9.177 5.523 36.932 1.00 88.50 317 VAL A N 1
ATOM 2431 C CA . VAL A 1 317 ? 9.511 4.105 36.871 1.00 88.50 317 VAL A CA 1
ATOM 2432 C C . VAL A 1 317 ? 10.550 3.813 37.943 1.00 88.50 317 VAL A C 1
ATOM 2434 O O . VAL A 1 317 ? 11.632 4.399 37.942 1.00 88.50 317 VAL A O 1
ATOM 2437 N N . THR A 1 318 ? 10.209 2.921 38.865 1.00 91.38 318 THR A N 1
ATOM 2438 C CA . THR A 1 318 ? 11.125 2.345 39.847 1.00 91.38 318 THR A CA 1
ATOM 2439 C C . THR A 1 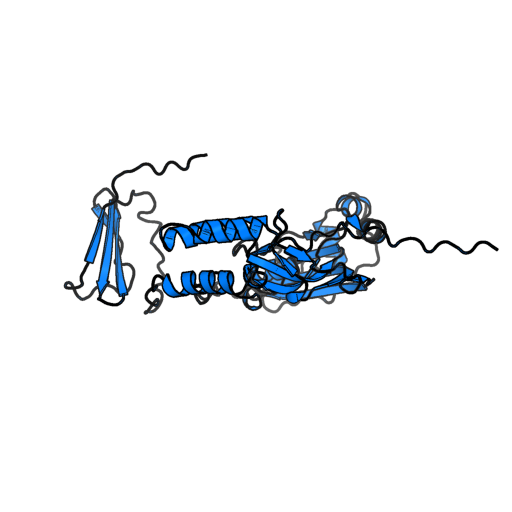318 ? 11.589 0.986 39.342 1.00 91.38 318 THR A C 1
ATOM 2441 O O . THR A 1 318 ? 10.781 0.135 38.969 1.00 91.38 318 THR A O 1
ATOM 2444 N N . TYR A 1 319 ? 12.896 0.781 39.340 1.00 90.69 319 TYR A N 1
ATOM 2445 C CA . TYR A 1 319 ? 13.547 -0.457 38.947 1.00 90.69 319 TYR A CA 1
ATOM 2446 C C . TYR A 1 319 ? 13.941 -1.277 40.168 1.00 90.69 319 TYR A C 1
ATOM 2448 O O . TYR A 1 319 ? 14.170 -0.731 41.250 1.00 90.69 319 TYR A O 1
ATOM 2456 N N . VAL A 1 320 ? 14.140 -2.574 39.946 1.00 88.50 320 VAL A N 1
ATOM 2457 C CA . VAL A 1 320 ? 14.715 -3.483 40.936 1.00 88.50 320 VAL A CA 1
ATOM 2458 C C . VAL A 1 320 ? 16.045 -2.912 41.441 1.00 88.50 320 VAL A C 1
ATOM 2460 O O . VAL A 1 320 ? 16.913 -2.485 40.669 1.00 88.50 320 VAL A O 1
ATOM 2463 N N . GLY A 1 321 ? 16.183 -2.866 42.766 1.00 90.56 321 GLY A N 1
ATOM 2464 C CA . GLY A 1 321 ? 17.294 -2.194 43.445 1.00 90.56 321 GLY A CA 1
ATOM 2465 C C . GLY A 1 321 ? 17.030 -0.719 43.761 1.00 90.56 321 GLY A C 1
ATOM 2466 O O . GLY A 1 321 ? 17.974 0.006 44.067 1.00 90.56 321 GLY A O 1
ATOM 2467 N N . GLY A 1 322 ? 15.776 -0.265 43.667 1.00 91.50 322 GLY A N 1
ATOM 2468 C CA . GLY A 1 322 ? 15.320 1.033 44.172 1.00 91.50 322 GLY A CA 1
ATOM 2469 C C . GLY A 1 322 ? 15.693 2.244 43.317 1.00 91.50 322 GLY A C 1
ATOM 2470 O O . GLY A 1 322 ? 15.417 3.371 43.721 1.00 91.50 322 GLY A O 1
ATOM 2471 N N . ALA A 1 323 ? 16.301 2.049 42.142 1.00 90.19 323 ALA A N 1
ATOM 2472 C CA . ALA A 1 323 ? 16.569 3.155 41.224 1.00 90.19 323 ALA A CA 1
ATOM 2473 C C . ALA A 1 323 ? 15.243 3.709 40.689 1.00 90.19 323 ALA A C 1
ATOM 2475 O O . ALA A 1 323 ? 14.379 2.939 40.280 1.00 90.19 323 ALA A O 1
ATOM 2476 N N . VAL A 1 324 ? 15.080 5.031 40.671 1.00 89.19 324 VAL A N 1
ATOM 2477 C CA . VAL A 1 324 ? 13.858 5.691 40.193 1.00 89.19 324 VAL A CA 1
ATOM 2478 C C . VAL A 1 324 ? 14.210 6.625 39.050 1.00 89.19 324 VAL A C 1
ATOM 2480 O O . VAL A 1 324 ? 15.193 7.356 39.116 1.00 89.19 324 VAL A O 1
ATOM 2483 N N . THR A 1 325 ? 13.378 6.616 38.017 1.00 86.62 325 THR A N 1
ATOM 2484 C CA . THR A 1 325 ? 13.447 7.558 36.902 1.00 86.62 325 THR A CA 1
ATOM 2485 C C . THR A 1 325 ? 12.114 8.266 36.702 1.00 86.62 325 THR A C 1
ATOM 2487 O O . THR A 1 325 ? 11.056 7.729 37.040 1.00 86.62 325 THR A O 1
ATOM 2490 N N . GLY A 1 326 ? 12.174 9.482 36.160 1.00 82.88 326 GLY A N 1
ATOM 2491 C CA . GLY A 1 326 ? 11.043 10.403 36.100 1.00 82.88 326 GLY A CA 1
ATOM 2492 C C . GLY A 1 326 ? 10.952 11.314 37.339 1.00 82.88 326 GLY A C 1
ATOM 2493 O O . GLY A 1 326 ? 11.906 11.386 38.115 1.00 82.88 326 GLY A O 1
ATOM 2494 N N . PRO A 1 327 ? 9.825 12.021 37.541 1.00 78.50 327 PRO A N 1
ATOM 2495 C CA . PRO A 1 327 ? 8.610 11.970 36.732 1.00 78.50 327 PRO A CA 1
ATOM 2496 C C . PRO A 1 327 ? 8.840 12.418 35.280 1.00 78.50 327 PRO A C 1
ATOM 2498 O O . PRO A 1 327 ? 9.425 13.463 35.012 1.00 78.50 327 PRO A O 1
ATOM 2501 N N . TYR A 1 328 ? 8.383 11.599 34.340 1.00 72.94 328 TYR A N 1
ATOM 2502 C CA . TYR A 1 328 ? 8.346 11.880 32.915 1.00 72.94 328 TYR A CA 1
ATOM 2503 C C . TYR A 1 328 ? 7.037 12.611 32.603 1.00 72.94 328 TYR A C 1
ATOM 2505 O O . TYR A 1 328 ? 6.011 11.958 32.419 1.00 72.94 328 TYR A O 1
ATOM 2513 N N . ALA A 1 329 ? 7.080 13.946 32.631 1.00 71.56 329 ALA A N 1
ATOM 2514 C CA . ALA A 1 329 ? 6.134 14.894 32.027 1.00 71.56 329 ALA A CA 1
ATOM 2515 C C . ALA A 1 329 ? 6.440 16.317 32.5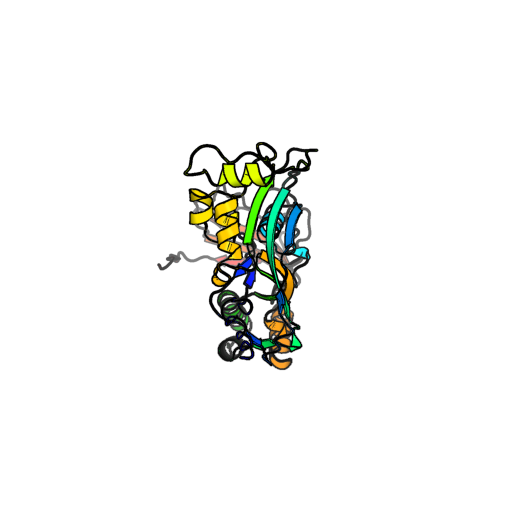42 1.00 71.56 329 ALA A C 1
ATOM 2517 O O . ALA A 1 329 ? 7.494 16.861 32.221 1.00 71.56 329 ALA A O 1
ATOM 2518 N N . PHE A 1 330 ? 5.543 16.938 33.315 1.00 61.97 330 PHE A N 1
ATOM 2519 C CA . PHE A 1 330 ? 5.610 18.360 33.674 1.00 61.97 330 PHE A CA 1
ATOM 2520 C C . PHE A 1 330 ? 6.474 18.660 34.895 1.00 61.97 330 PHE A C 1
ATOM 2522 O O . PHE A 1 330 ? 6.695 19.835 35.195 1.00 61.97 330 PHE A O 1
ATOM 2529 N N . GLY A 1 331 ? 6.948 17.626 35.595 1.00 58.44 331 GLY A N 1
ATOM 2530 C CA . GLY A 1 331 ? 7.691 17.797 36.833 1.00 58.44 331 GLY A CA 1
ATOM 2531 C C . GLY A 1 331 ? 6.743 18.248 37.938 1.00 58.44 331 GLY A C 1
ATOM 2532 O O . GLY A 1 331 ? 6.389 19.422 38.058 1.00 58.44 331 GLY A O 1
ATOM 2533 N N . ILE A 1 332 ? 6.313 17.300 38.764 1.00 57.06 332 ILE A N 1
ATOM 2534 C CA . ILE A 1 332 ? 5.402 17.566 39.876 1.00 57.06 332 ILE A CA 1
ATOM 2535 C C . ILE A 1 332 ? 6.038 18.595 40.824 1.00 57.06 332 ILE A C 1
ATOM 2537 O O . ILE A 1 332 ? 6.913 18.263 41.617 1.00 57.06 332 ILE A O 1
ATOM 2541 N N . LYS A 1 333 ? 5.558 19.844 40.791 1.00 57.16 333 LYS A N 1
ATOM 2542 C CA . LYS A 1 333 ? 5.772 20.818 41.878 1.00 57.16 333 LYS A CA 1
ATOM 2543 C C . LYS A 1 333 ? 4.752 20.666 43.012 1.00 57.16 333 LYS A C 1
ATOM 2545 O O . LYS A 1 333 ? 4.865 21.371 44.007 1.00 57.16 333 LYS A O 1
ATOM 2550 N N . ASN A 1 334 ? 3.751 19.788 42.861 1.00 61.03 334 ASN A N 1
ATOM 2551 C CA . ASN A 1 334 ? 2.604 19.715 43.765 1.00 61.03 334 ASN A CA 1
ATOM 2552 C C . ASN A 1 334 ? 2.380 18.292 44.341 1.00 61.03 334 ASN A C 1
ATOM 2554 O O . ASN A 1 334 ? 1.828 17.436 43.640 1.00 61.03 334 ASN A O 1
ATOM 2558 N N . PRO A 1 335 ? 2.808 18.018 45.590 1.00 57.03 335 PRO A N 1
ATOM 2559 C CA . PRO A 1 335 ? 2.862 16.673 46.178 1.00 57.03 335 PRO A CA 1
ATOM 2560 C C . PRO A 1 335 ? 1.495 16.023 46.460 1.00 57.03 335 PRO A C 1
ATOM 2562 O O . PRO A 1 335 ? 1.453 14.834 46.760 1.00 57.03 335 PRO A O 1
ATOM 2565 N N . GLU A 1 336 ? 0.386 16.754 46.322 1.00 66.06 336 GLU A N 1
ATOM 2566 C CA . GLU A 1 336 ? -0.973 16.274 46.632 1.00 66.06 336 GLU A CA 1
ATOM 2567 C C . GLU A 1 336 ? -1.726 15.648 45.443 1.00 66.06 336 GLU A C 1
ATOM 2569 O O . GLU A 1 336 ? -2.926 15.392 45.520 1.00 66.06 336 GLU A O 1
ATOM 2574 N N . SER A 1 337 ? -1.063 15.405 44.309 1.00 74.88 337 SER A N 1
ATOM 2575 C CA . SER A 1 337 ? -1.745 14.785 43.163 1.00 74.88 337 SER A CA 1
ATOM 2576 C C . SER A 1 337 ? -2.077 13.316 43.455 1.00 74.88 337 SER A C 1
ATOM 2578 O O . SER A 1 337 ? -1.208 12.570 43.913 1.00 74.88 337 SER A O 1
ATOM 2580 N N . GLN A 1 338 ? -3.309 12.894 43.140 1.00 84.94 338 GLN A N 1
ATOM 2581 C CA . GLN A 1 338 ? -3.701 11.484 43.193 1.00 84.94 338 GLN A CA 1
ATOM 2582 C C . GLN A 1 338 ? -2.737 10.646 42.346 1.00 84.94 338 GLN A C 1
ATOM 2584 O O . GLN A 1 338 ? -2.292 11.058 41.270 1.00 84.94 338 GLN A O 1
ATOM 2589 N N . SER A 1 339 ? -2.375 9.475 42.860 1.00 88.81 339 SER A N 1
ATOM 2590 C CA . SER A 1 339 ? -1.445 8.582 42.185 1.00 88.81 339 SER A CA 1
ATOM 2591 C C . SER A 1 339 ? -1.854 7.140 42.367 1.00 88.81 339 SER A C 1
ATOM 2593 O O . SER A 1 339 ? -2.223 6.759 43.476 1.00 88.81 339 SER A O 1
ATOM 2595 N N . ASP A 1 340 ? -1.684 6.353 41.314 1.00 89.56 340 ASP A N 1
ATOM 2596 C CA . ASP A 1 340 ? -1.808 4.905 41.362 1.00 89.56 340 ASP A CA 1
ATOM 2597 C C . ASP A 1 340 ? -0.439 4.259 41.139 1.00 89.56 340 ASP A C 1
ATOM 2599 O O . ASP A 1 340 ? 0.476 4.846 40.542 1.00 89.56 340 ASP A O 1
ATOM 2603 N N . VAL A 1 341 ? -0.277 3.062 41.688 1.00 90.69 341 VAL A N 1
ATOM 2604 C CA . VAL A 1 341 ? 0.987 2.340 41.732 1.00 90.69 341 VAL A CA 1
ATOM 2605 C C . VAL A 1 341 ? 0.788 0.949 41.154 1.00 90.69 341 VAL A C 1
ATOM 2607 O O . VAL A 1 341 ? 0.218 0.063 41.784 1.00 90.69 341 VAL A O 1
ATOM 2610 N N . PHE A 1 342 ? 1.365 0.734 39.979 1.00 87.94 342 PHE A N 1
ATOM 2611 C CA . PHE A 1 342 ? 1.416 -0.565 39.330 1.00 87.94 342 PHE A CA 1
ATOM 2612 C C . PHE A 1 342 ? 2.687 -1.276 39.778 1.00 87.94 342 PHE A C 1
ATOM 2614 O O . PHE A 1 342 ? 3.794 -0.867 39.423 1.00 87.94 342 PHE A O 1
ATOM 2621 N N . VAL A 1 343 ? 2.539 -2.322 40.587 1.00 88.69 343 VAL A N 1
ATOM 2622 C CA . VAL A 1 343 ? 3.655 -3.186 40.986 1.00 88.69 343 VAL A CA 1
ATOM 2623 C C . VAL A 1 343 ? 3.760 -4.324 39.980 1.00 88.69 343 VAL A C 1
ATOM 2625 O O . VAL A 1 343 ? 2.810 -5.080 39.784 1.00 88.69 343 VAL A O 1
ATOM 2628 N N . LEU A 1 344 ? 4.916 -4.433 39.333 1.00 82.94 344 LEU A N 1
ATOM 2629 C CA . LEU A 1 344 ? 5.197 -5.493 38.376 1.00 82.94 344 LEU A CA 1
ATOM 2630 C C . LEU A 1 344 ? 5.783 -6.672 39.147 1.00 82.94 344 LEU A C 1
ATOM 2632 O O . LEU A 1 344 ? 6.889 -6.609 39.680 1.00 82.94 344 LEU A O 1
ATOM 2636 N N . VAL A 1 345 ? 5.013 -7.751 39.241 1.00 77.81 345 VAL A N 1
ATOM 2637 C CA . VAL A 1 345 ? 5.512 -9.011 39.794 1.00 77.81 345 VAL A CA 1
ATOM 2638 C C . VAL A 1 345 ? 6.420 -9.644 38.745 1.00 77.81 345 VAL A C 1
ATOM 2640 O O . VAL A 1 345 ? 6.085 -9.636 37.562 1.00 77.81 345 VAL A O 1
ATOM 2643 N N . SER A 1 346 ? 7.570 -10.175 39.169 1.00 61.28 346 SER A N 1
ATOM 2644 C CA . SER A 1 346 ? 8.515 -10.853 38.278 1.00 61.28 346 SER A CA 1
ATOM 2645 C C . SER A 1 346 ? 7.837 -12.058 37.619 1.00 61.28 346 SER A C 1
ATOM 2647 O O . SER A 1 346 ? 7.725 -13.134 38.203 1.00 61.28 346 SER A O 1
ATOM 2649 N N . GLY A 1 347 ? 7.324 -11.842 36.412 1.00 44.62 347 GLY A N 1
ATOM 2650 C CA . GLY A 1 347 ? 6.788 -12.853 35.522 1.00 44.62 347 GLY A CA 1
ATOM 2651 C C . GLY A 1 347 ? 7.646 -12.860 34.270 1.00 44.62 347 GLY A C 1
ATOM 2652 O O . GLY A 1 347 ? 7.842 -11.825 33.636 1.00 44.62 347 GLY A O 1
ATOM 2653 N N . ILE A 1 348 ? 8.190 -14.023 33.927 1.00 37.44 348 ILE A N 1
ATOM 2654 C CA . ILE A 1 348 ? 8.889 -14.212 32.662 1.00 37.44 348 ILE A CA 1
ATOM 2655 C C . ILE A 1 348 ? 7.857 -13.996 31.552 1.00 37.44 348 ILE A C 1
ATOM 2657 O O . ILE A 1 348 ? 6.981 -14.834 31.347 1.00 37.44 348 ILE A O 1
ATOM 2661 N N . VAL A 1 349 ? 7.967 -12.890 30.815 1.00 30.55 349 VAL A N 1
ATOM 2662 C CA . VAL A 1 349 ? 7.367 -12.792 29.483 1.00 30.55 349 VAL A CA 1
ATOM 2663 C C . VAL A 1 349 ? 8.215 -13.691 28.592 1.00 30.55 349 VAL A C 1
ATOM 2665 O O . VAL A 1 349 ? 9.228 -13.274 28.035 1.00 30.55 349 VAL A O 1
ATOM 2668 N N . THR A 1 350 ? 7.863 -14.973 28.528 1.00 24.73 350 THR A N 1
ATOM 2669 C CA . THR A 1 350 ? 8.390 -15.846 27.486 1.00 24.73 350 THR A CA 1
ATOM 2670 C C . THR A 1 350 ? 7.747 -15.379 26.188 1.00 24.73 350 THR A C 1
ATOM 2672 O O . THR A 1 350 ? 6.542 -15.520 25.994 1.00 24.73 350 THR A O 1
ATOM 2675 N N . LEU A 1 351 ? 8.548 -14.798 25.295 1.00 27.86 351 LEU A N 1
ATOM 2676 C CA . LEU A 1 351 ? 8.211 -14.770 23.877 1.00 27.86 351 LEU A CA 1
ATOM 2677 C C . LEU A 1 351 ? 8.198 -16.233 23.421 1.00 27.86 351 LEU A C 1
ATOM 2679 O O . LEU A 1 351 ? 9.246 -16.828 23.169 1.00 27.86 351 LEU A O 1
ATOM 2683 N N . GLY A 1 352 ? 7.012 -16.840 23.450 1.00 27.44 352 GLY A N 1
ATOM 2684 C CA . GLY A 1 352 ? 6.768 -18.132 22.824 1.00 27.44 352 GLY A CA 1
ATOM 2685 C C . GLY A 1 352 ? 7.136 -18.046 21.346 1.00 27.44 352 GLY A C 1
ATOM 2686 O O . GLY A 1 352 ? 6.858 -17.032 20.706 1.00 27.44 352 GLY A O 1
ATOM 2687 N N . LYS A 1 353 ? 7.824 -19.082 20.859 1.00 33.22 353 LYS A N 1
ATOM 2688 C CA . LYS A 1 353 ? 8.163 -19.256 19.444 1.00 33.22 353 LYS A CA 1
ATOM 2689 C C . LYS A 1 353 ? 6.932 -19.247 18.549 1.00 33.22 353 LYS A C 1
ATOM 2691 O O . LYS A 1 353 ? 5.903 -19.808 18.989 1.00 33.22 353 LYS A O 1
#

Foldseek 3Di:
DDDPDPPDPPPLPQALQQFAWAADQPQGTDTAPDRFWDFPDPDPVQKDFDFDKDKDKDKDLDDRQQSCVQLQHHGPVPAPDFQLCPPVPPPPPSPDPWIKMKIKIFGFTMKGAADLVRIAGDVVLVVQLVVLLPDPDLVSSVVSVVVSCVRRHFKGFHIFTKFKMKMFMATADPPADQDPDDQDPDDDDAAQDDSVCLSCNRRVCVVGHDRPDDIDIAFFDVVLCRHVNPVSRVCRRVVDVSRMYGRHGDDIDTSLSNDDPVSSVSSVCSSVVPPPPQPPQPDDQDPDDPVCPPCVPFAFFKKKWFADPRHTAFIKTATPVGDIDDSPGDPDPDPPTDMDMDGDDDDPPPPDD

Sequence (353 aa):
MFDPNPEEPPNREGIPFLMGVFLDPITGPLTLSRPAAILRRSGTNKTTEIDESVTEDSYSQNELDAHHAQLGWPSPNRLPTKPGDASALGGQRTLGTETWASRRFMVQRVTVNISPEDLRPVESFVDAVEAALCQVTNVLQIQALEKVFATWGHVIPLNMVAGACLAVTGALGTGTALPRGIPPSSPPGNPPYNLADVIDRHLGTTNCFGRRLESRVQGGFSEALLNGGYAGWLSSVIENPSSWTVIKVHRVVPITDILDNKLRTQIEQLYTTTFIHRSPAVGTPHGLGFDSTVHGLRTIERIKIWFSDSRIRDISVTYVGGAVTGPYAFGIKNPESQSDVFVLVSGIVTLGK

pLDDT: mean 83.15, std 16.67, range [24.73, 98.56]

Organism: NCBI:txid456999

Secondary structure (DSSP, 8-state):
-PPPP-PPPP--TT--TTEEEEEETTTEEEEEEEE-EEESS--GGGEEEEEEEEEEEEEESSHHHHHHHHTTPPPGGGSPPPTT-TTTTS-------PEEEEEEEEEEEEEEE--GGGEEE-HHHHHHHHHHHTSSSHHHHHHHHHHHHHHH-SEEEEEEEEEEEEEEEEEEPTT-----PPPPSSPPSSSSPPHHHHHHHHHT-TTSSEE-S--EEESS-HHHHHHHHHHHHHHHHHH-GGG-EEEEEEEEEEGGGGS-HHHHHHHHHHHHH---------S---S--S-TTTSTTSPEEEEEEEEETTEEEEEEEEETTS-EEEEEES----TT--EEEEE----------